Protein AF-A0A9D3ABL7-F1 (afdb_monomer_lite)

Secondary structure (DSSP, 8-state):
---TT--SEEEEE--S-S--S--SS------------PPP--------------------------------------PPP-----HHHHHHHTT--TTEEEEE-TTTPPPP-S--HHHHTSTTS-SS-STTTTHHHHHTT-SEEEEEEE-BTTB--HHHHHHHHH-GGGEEEEEEEETTEEEEEES-S--PEEEEEEESS--HHHHHHHHHH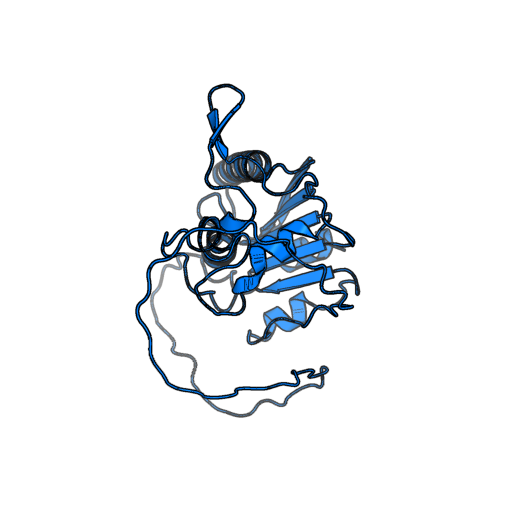HHHHHHHTT-SEEEEEEESSHHHHHHTT-

InterPro domains:
  IPR029039 Flavoprotein-like superfamily [G3DSA:3.40.50.360] (90-191)
  IPR029039 Flavoprotein-like superfamily [SSF52218] (109-171)

Foldseek 3Di:
DADDAAFAEEAEAAQPPPPPDPDDDDDDDDDDDDDDDDDDDDDDDDDDDDDDDDDDDDDDDDDDDDDDDDDPDDPDDDDAFPPPDDPRVVVLPPPDDPRYRYHYLPPPDDADPPPCCCAPVVQCAFPPDHSLGNLLVVQSRYQEYEYHAAQDQLEHDPSSVRSVRRNLSQFHPDWDADPNDIETHGPHPDAHEYEYEYEADDDPVSLVSNVVVSVVVCVNRVHPYYYYHYYHDSVVSSVVVD

pLDDT: mean 73.51, std 29.62, range [20.2, 98.75]

Structure (mmCIF, N/CA/C/O backbone):
data_AF-A0A9D3ABL7-F1
#
_entry.id   AF-A0A9D3ABL7-F1
#
loop_
_atom_site.group_PDB
_atom_site.id
_atom_site.type_symbol
_atom_site.label_atom_id
_atom_site.label_alt_id
_atom_site.label_comp_id
_atom_site.label_asym_id
_atom_site.label_entity_id
_atom_site.label_seq_id
_atom_site.pdbx_PDB_ins_code
_atom_site.Cartn_x
_atom_site.Cartn_y
_atom_site.Cartn_z
_atom_site.occupancy
_atom_site.B_iso_or_equiv
_atom_site.auth_seq_id
_atom_site.auth_comp_id
_atom_site.auth_asym_id
_atom_site.auth_atom_id
_atom_site.pdbx_PDB_model_num
ATOM 1 N N . MET A 1 1 ? 4.294 -8.031 -18.813 1.00 50.59 1 MET A N 1
ATOM 2 C CA . MET A 1 1 ? 3.356 -9.165 -18.659 1.00 50.59 1 MET A CA 1
ATOM 3 C C . MET A 1 1 ? 2.006 -8.577 -18.274 1.00 50.59 1 MET A C 1
ATOM 5 O O . MET A 1 1 ? 1.950 -7.906 -17.247 1.00 50.59 1 MET A O 1
ATOM 9 N N . ARG A 1 2 ? 0.961 -8.761 -19.091 1.00 46.00 2 ARG A N 1
ATOM 10 C CA . ARG A 1 2 ? -0.364 -8.148 -18.868 1.00 46.00 2 ARG A CA 1
ATOM 11 C C . ARG A 1 2 ? -1.193 -8.910 -17.846 1.00 46.00 2 ARG A C 1
ATOM 13 O O . ARG A 1 2 ? -1.328 -10.134 -17.967 1.00 46.00 2 ARG A O 1
ATOM 20 N N . SER A 1 3 ? -1.777 -8.206 -16.881 1.00 53.62 3 SER A N 1
ATOM 21 C CA . SER A 1 3 ? -2.677 -8.825 -15.908 1.00 53.62 3 SER A CA 1
ATOM 22 C C . SER A 1 3 ? -4.040 -9.094 -16.550 1.00 53.62 3 SER A C 1
ATOM 24 O O . SER A 1 3 ? -4.833 -8.200 -16.825 1.00 53.62 3 SER A O 1
ATOM 26 N N . HIS A 1 4 ? -4.313 -10.368 -16.830 1.00 43.44 4 HIS A N 1
ATOM 27 C CA . HIS A 1 4 ? -5.621 -10.792 -17.323 1.00 43.44 4 HIS A CA 1
ATOM 28 C C . HIS A 1 4 ? -6.606 -10.846 -16.146 1.00 43.44 4 HIS A C 1
ATOM 30 O O . HIS A 1 4 ? -6.292 -11.448 -15.119 1.00 43.44 4 HIS A O 1
ATOM 36 N N . GLY A 1 5 ? -7.786 -10.240 -16.310 1.00 55.88 5 GLY A N 1
ATOM 37 C CA . GLY A 1 5 ? -8.834 -10.219 -15.283 1.00 55.88 5 GLY A CA 1
ATOM 38 C C . GLY A 1 5 ? -8.626 -9.174 -14.182 1.00 55.88 5 GLY A C 1
ATOM 39 O O . GLY A 1 5 ? -8.802 -9.497 -13.010 1.00 55.88 5 GLY A O 1
ATOM 40 N N . ARG A 1 6 ? -8.233 -7.941 -14.540 1.00 63.34 6 ARG A N 1
ATOM 41 C CA . ARG A 1 6 ? -8.321 -6.803 -13.612 1.00 63.34 6 ARG A CA 1
ATOM 42 C C . ARG A 1 6 ? -9.784 -6.416 -13.403 1.00 63.34 6 ARG A C 1
ATOM 44 O O . ARG A 1 6 ? -10.488 -6.166 -14.380 1.00 63.34 6 ARG A O 1
ATOM 51 N N . SER A 1 7 ? -10.213 -6.383 -12.149 1.00 67.50 7 SER A N 1
ATOM 52 C CA . SER A 1 7 ? -11.470 -5.764 -11.731 1.00 67.50 7 SER A CA 1
ATOM 53 C C . SER A 1 7 ? -11.467 -5.584 -10.216 1.00 67.50 7 SER A C 1
ATOM 55 O O . SER A 1 7 ? -11.325 -6.570 -9.491 1.00 67.50 7 SER A O 1
ATOM 57 N N . GLY A 1 8 ? -11.681 -4.357 -9.748 1.00 85.31 8 GLY A N 1
ATOM 58 C CA . GLY A 1 8 ? -11.987 -4.073 -8.343 1.00 85.31 8 GLY A CA 1
ATOM 59 C C . GLY A 1 8 ? -10.800 -3.588 -7.510 1.00 85.31 8 GLY A C 1
ATOM 60 O O . GLY A 1 8 ? -9.729 -3.245 -8.028 1.00 85.31 8 GLY A O 1
ATOM 61 N N . ARG A 1 9 ? -11.011 -3.491 -6.194 1.00 93.00 9 ARG A N 1
ATOM 62 C CA . ARG A 1 9 ? -10.106 -2.789 -5.272 1.00 93.00 9 ARG A CA 1
ATOM 63 C C . ARG A 1 9 ? -9.438 -3.768 -4.316 1.00 93.00 9 ARG A C 1
ATOM 65 O O . ARG A 1 9 ? -10.094 -4.641 -3.761 1.00 93.00 9 ARG A O 1
ATOM 72 N N . LEU A 1 10 ? -8.140 -3.600 -4.083 1.00 95.56 10 LEU A N 1
ATOM 73 C CA . LEU A 1 10 ? -7.435 -4.256 -2.984 1.00 95.56 10 LEU A CA 1
ATOM 74 C C . LEU A 1 10 ? -7.377 -3.279 -1.810 1.00 95.56 10 LEU A C 1
ATOM 76 O O . LEU A 1 10 ? -6.710 -2.252 -1.901 1.00 95.56 10 LEU A O 1
ATOM 80 N N . ILE A 1 11 ? -8.074 -3.597 -0.722 1.00 96.69 11 ILE A N 1
ATOM 81 C CA . ILE A 1 11 ? -8.165 -2.765 0.480 1.00 96.69 11 ILE A CA 1
ATOM 82 C C . ILE A 1 11 ? -7.323 -3.416 1.580 1.00 96.69 11 ILE A C 1
ATOM 84 O O . ILE A 1 11 ? -7.741 -4.393 2.204 1.00 96.69 11 ILE A O 1
ATOM 88 N N . ILE A 1 12 ? -6.126 -2.880 1.819 1.00 96.88 12 ILE A N 1
ATOM 89 C CA . ILE A 1 12 ? -5.246 -3.291 2.919 1.00 96.88 12 ILE A CA 1
ATOM 90 C C . ILE A 1 12 ? -5.518 -2.358 4.095 1.00 96.88 12 ILE A C 1
ATOM 92 O O . ILE A 1 12 ? -5.230 -1.165 4.004 1.00 96.88 12 ILE A O 1
ATOM 96 N N . PHE A 1 13 ? -6.062 -2.880 5.193 1.00 95.81 13 PHE A N 1
ATOM 97 C CA . PHE A 1 13 ? -6.506 -2.062 6.324 1.00 95.81 13 PHE A CA 1
ATOM 98 C C . PHE A 1 13 ? -5.909 -2.519 7.654 1.00 95.81 13 PHE A C 1
ATOM 100 O O . PHE A 1 13 ? -5.812 -3.710 7.920 1.00 95.81 13 PHE A O 1
ATOM 107 N N . ASP A 1 14 ? -5.536 -1.586 8.522 1.00 94.06 14 ASP A N 1
ATOM 108 C CA . ASP A 1 14 ? -5.268 -1.863 9.934 1.00 94.06 14 ASP A CA 1
ATOM 109 C C . ASP A 1 14 ? -6.413 -1.299 10.777 1.00 94.06 14 ASP A C 1
ATOM 111 O O . ASP A 1 14 ? -6.568 -0.084 10.868 1.00 94.06 14 ASP A O 1
ATOM 115 N N . ALA A 1 15 ? -7.232 -2.182 11.354 1.00 82.12 15 ALA A N 1
ATOM 116 C CA . ALA A 1 15 ? -8.338 -1.810 12.238 1.00 82.12 15 ALA A CA 1
ATOM 117 C C . ALA A 1 15 ? -7.942 -1.764 13.729 1.00 82.12 15 ALA A C 1
ATOM 119 O O . ALA A 1 15 ? -8.688 -1.231 14.547 1.00 82.12 15 ALA A O 1
ATOM 120 N N . GLY A 1 16 ? -6.766 -2.287 14.103 1.00 69.19 16 GLY A N 1
ATOM 121 C CA . GLY A 1 16 ? -6.382 -2.520 15.504 1.00 69.19 16 GLY A CA 1
ATOM 122 C C . GLY A 1 16 ? -5.801 -1.301 16.235 1.00 69.19 16 GLY A C 1
ATOM 123 O O . GLY A 1 16 ? -5.254 -1.434 17.330 1.00 69.19 16 GLY A O 1
ATOM 124 N N . GLY A 1 17 ? -5.841 -0.114 15.621 1.00 54.03 17 GLY A N 1
ATOM 125 C CA . GLY A 1 17 ? -4.933 0.987 15.946 1.00 54.03 17 GLY A CA 1
ATOM 126 C C . GLY A 1 17 ? -5.576 2.313 16.348 1.00 54.03 17 GLY A C 1
ATOM 127 O O . GLY A 1 17 ? -5.304 3.318 15.706 1.00 54.03 17 GLY A O 1
ATOM 128 N N . ALA A 1 18 ? -6.368 2.358 17.422 1.00 39.34 18 ALA A N 1
ATOM 129 C CA . ALA A 1 18 ? -6.568 3.596 18.202 1.00 39.34 18 ALA A CA 1
ATOM 130 C C . ALA A 1 18 ? -5.760 3.596 19.523 1.00 39.34 18 ALA A C 1
ATOM 132 O O . ALA A 1 18 ? -5.765 4.573 20.266 1.00 39.34 18 ALA A O 1
ATOM 133 N N . GLY A 1 19 ? -5.037 2.505 19.811 1.00 40.75 19 GLY A N 1
ATOM 134 C CA . GLY A 1 19 ? -4.273 2.294 21.049 1.00 40.75 19 GLY A CA 1
ATOM 135 C C . GLY A 1 19 ? -2.790 2.680 20.992 1.00 40.75 19 GLY A C 1
ATOM 136 O O . GLY A 1 19 ? -2.041 2.305 21.886 1.00 40.75 19 GLY A O 1
ATOM 137 N N . CYS A 1 20 ? -2.341 3.386 19.948 1.00 35.50 20 CYS A N 1
ATOM 138 C CA . CYS A 1 20 ? -0.943 3.820 19.792 1.00 35.50 20 CYS A CA 1
ATOM 139 C C . CYS A 1 20 ? -0.704 5.288 20.180 1.00 35.50 20 CYS A C 1
ATOM 141 O O . CYS A 1 20 ? 0.307 5.873 19.794 1.00 35.50 20 CYS A O 1
ATOM 143 N N . GLY A 1 21 ? -1.593 5.877 20.983 1.00 33.94 21 GLY A N 1
ATOM 144 C CA . GLY A 1 21 ? -1.177 6.987 21.830 1.00 33.94 21 GLY A C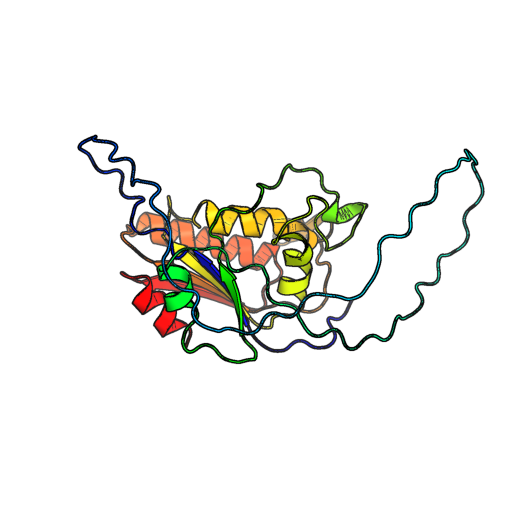A 1
ATOM 145 C C . GLY A 1 21 ? -0.142 6.469 22.827 1.00 33.94 21 GLY A C 1
ATOM 146 O O . GLY A 1 21 ? -0.394 5.475 23.510 1.00 33.94 21 GLY A O 1
ATOM 147 N N . LEU A 1 22 ? 1.009 7.136 22.932 1.00 33.97 22 LEU A N 1
ATOM 148 C CA . LEU A 1 22 ? 1.869 6.998 24.107 1.00 33.97 22 LEU A CA 1
ATOM 149 C C . LEU A 1 22 ? 1.124 7.621 25.289 1.00 33.97 22 LEU A C 1
ATOM 151 O O . LEU A 1 22 ? 1.319 8.788 25.621 1.00 33.97 22 LEU A O 1
ATOM 155 N N . GLY A 1 23 ? 0.231 6.832 25.883 1.00 28.45 23 GLY A N 1
ATOM 156 C CA . GLY A 1 23 ? -0.328 7.139 27.182 1.00 28.45 23 GLY A CA 1
ATOM 157 C C . GLY A 1 23 ? 0.821 7.277 28.169 1.00 28.45 23 GLY A C 1
ATOM 158 O O . GLY A 1 23 ? 1.612 6.348 28.354 1.00 28.45 23 GLY A O 1
ATOM 159 N N . ALA A 1 24 ? 0.888 8.439 28.813 1.00 33.94 24 ALA A N 1
ATOM 160 C CA . ALA A 1 24 ? 1.347 8.460 30.187 1.00 33.94 24 ALA A CA 1
ATOM 161 C C . ALA A 1 24 ? 0.503 7.464 31.009 1.00 33.94 24 ALA A C 1
ATOM 163 O O . ALA A 1 24 ? -0.595 7.081 30.603 1.00 33.94 24 ALA A O 1
ATOM 164 N N . ASP A 1 25 ? 1.027 7.091 32.172 1.00 28.84 25 ASP A N 1
ATOM 165 C CA . ASP A 1 25 ? 0.358 6.259 33.177 1.00 28.84 25 ASP A CA 1
ATOM 166 C C . ASP A 1 25 ? 0.352 4.759 32.831 1.00 28.84 25 ASP A C 1
ATOM 168 O O . ASP A 1 25 ? -0.498 4.213 32.127 1.00 28.84 25 ASP A O 1
ATOM 172 N N . GLY A 1 26 ? 1.360 4.061 33.357 1.00 35.28 26 GLY A N 1
ATOM 173 C CA . GLY A 1 26 ? 1.497 2.623 33.179 1.00 35.28 26 GLY A CA 1
ATOM 174 C C . GLY A 1 26 ? 0.649 1.830 34.168 1.00 35.28 26 GLY A C 1
ATOM 175 O O . GLY A 1 26 ? 0.917 1.867 35.363 1.00 35.28 26 GLY A O 1
ATOM 176 N N . GLU A 1 27 ? -0.255 0.991 33.661 1.00 27.62 27 GLU A N 1
ATOM 177 C CA . GLU A 1 27 ? -0.581 -0.280 34.317 1.00 27.62 27 GLU A CA 1
ATOM 178 C C . GLU A 1 27 ? -1.053 -1.329 33.299 1.00 27.62 27 GLU A C 1
ATOM 180 O O . GLU A 1 27 ? -2.130 -1.241 32.704 1.00 27.62 27 GLU A O 1
ATOM 185 N N . GLY A 1 28 ? -0.214 -2.343 33.074 1.00 28.03 28 GLY A N 1
ATOM 186 C CA . GLY A 1 28 ? -0.453 -3.391 32.085 1.00 28.03 28 GLY A CA 1
ATOM 187 C C . GLY A 1 28 ? -1.534 -4.379 32.521 1.00 28.03 28 GLY A C 1
ATOM 188 O O . GLY A 1 28 ? -1.222 -5.456 33.033 1.00 28.03 28 GLY A O 1
ATOM 189 N N . ARG A 1 29 ? -2.806 -4.059 32.265 1.00 28.88 29 ARG A N 1
ATOM 190 C CA . ARG A 1 29 ? -3.911 -5.015 32.418 1.00 28.88 29 ARG A CA 1
ATOM 191 C C . ARG A 1 29 ? -3.834 -6.097 31.338 1.00 28.88 29 ARG A C 1
ATOM 193 O O . ARG A 1 29 ? -4.220 -5.889 30.192 1.00 28.88 29 ARG A O 1
ATOM 200 N N . ARG A 1 30 ? -3.355 -7.283 31.726 1.00 30.89 30 ARG A N 1
ATOM 201 C CA . ARG A 1 30 ? -3.503 -8.511 30.934 1.00 30.89 30 ARG A CA 1
ATOM 202 C C . ARG A 1 30 ? -4.993 -8.844 30.822 1.00 30.89 30 ARG A C 1
ATOM 204 O O . ARG A 1 30 ? -5.602 -9.208 31.825 1.00 30.89 30 ARG A O 1
ATOM 211 N N . ALA A 1 31 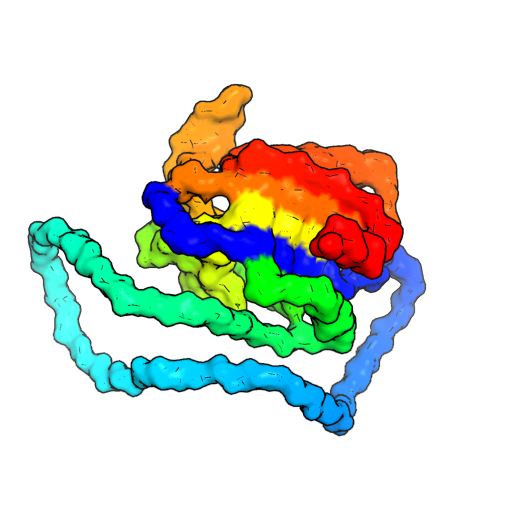? -5.563 -8.748 29.623 1.00 33.16 31 ALA A N 1
ATOM 212 C CA . ALA A 1 31 ? -6.873 -9.330 29.349 1.00 33.16 31 ALA A CA 1
ATOM 213 C C . ALA A 1 31 ? -6.783 -10.860 29.493 1.00 33.16 31 ALA A C 1
ATOM 215 O O . ALA A 1 31 ? -5.837 -11.484 29.003 1.00 33.16 31 ALA A O 1
ATOM 216 N N . GLY A 1 32 ? -7.724 -11.445 30.233 1.00 26.36 32 GLY A N 1
ATOM 217 C CA . GLY A 1 32 ? -7.743 -12.876 30.520 1.00 26.36 32 GLY A CA 1
ATOM 218 C C . GLY A 1 32 ? -8.084 -13.711 29.288 1.00 26.36 32 GLY A C 1
ATOM 219 O O . GLY A 1 32 ? -8.854 -13.292 28.432 1.00 26.36 32 GLY A O 1
ATOM 220 N N . LEU A 1 33 ? -7.523 -14.918 29.228 1.00 32.22 33 LEU A N 1
ATOM 221 C CA . LEU A 1 33 ? -7.986 -15.965 28.324 1.00 32.22 33 LEU A CA 1
ATOM 222 C C . LEU A 1 33 ? -9.126 -16.723 29.013 1.00 32.22 33 LEU A C 1
ATOM 224 O O . LEU A 1 33 ? -8.863 -17.681 29.740 1.00 32.22 33 LEU A O 1
ATOM 228 N N . ASP A 1 34 ? -10.376 -16.328 28.778 1.00 28.48 34 ASP A N 1
ATOM 229 C CA . ASP A 1 34 ? -11.521 -17.213 28.982 1.00 28.48 34 ASP A CA 1
ATOM 230 C C . ASP A 1 34 ? -12.225 -17.530 27.654 1.00 28.48 34 ASP A C 1
ATOM 232 O O . ASP A 1 34 ? -12.148 -16.811 26.659 1.00 28.48 34 ASP A O 1
ATOM 236 N N . GLY A 1 35 ? -12.751 -18.750 27.576 1.00 31.83 35 GLY A N 1
ATOM 237 C CA . GLY A 1 35 ? -13.126 -19.369 26.310 1.00 31.83 35 GLY A CA 1
ATOM 238 C C . GLY A 1 35 ? -14.631 -19.421 26.090 1.00 31.83 35 GLY A C 1
ATOM 239 O O . GLY A 1 35 ? -15.384 -19.665 27.032 1.00 31.83 35 GLY A O 1
ATOM 240 N N . ARG A 1 36 ? -15.005 -19.407 24.800 1.00 30.98 36 ARG A N 1
ATOM 241 C CA . ARG A 1 36 ? -16.352 -19.598 24.216 1.00 30.98 36 ARG A CA 1
ATOM 242 C C . ARG A 1 36 ? -17.174 -18.313 24.039 1.00 30.98 36 ARG A C 1
ATOM 244 O O . ARG A 1 36 ? -18.106 -18.057 24.791 1.00 30.98 36 ARG A O 1
ATOM 251 N N . SER A 1 37 ? -16.950 -17.638 22.909 1.00 31.95 37 SER A N 1
ATOM 252 C CA . SER A 1 37 ? -18.025 -16.944 22.183 1.00 31.95 37 SER A CA 1
ATOM 253 C C . SER A 1 37 ? -18.312 -17.660 20.855 1.00 31.95 37 SER A C 1
ATOM 255 O O . SER A 1 37 ? -17.507 -18.465 20.380 1.00 31.95 37 SER A O 1
ATOM 257 N N . ARG A 1 38 ? -19.522 -17.475 20.323 1.00 26.38 38 ARG A N 1
ATOM 258 C CA . ARG A 1 38 ? -20.130 -18.335 19.293 1.00 26.38 38 ARG A CA 1
ATOM 259 C C . ARG A 1 38 ? -19.697 -17.944 17.880 1.00 26.38 38 ARG A C 1
ATOM 261 O O . ARG A 1 38 ? -19.726 -16.774 17.525 1.00 26.38 38 ARG A O 1
ATOM 268 N N . ALA A 1 39 ? -19.404 -18.941 17.045 1.00 26.02 39 ALA A N 1
ATOM 269 C CA . ALA A 1 39 ? -19.196 -18.730 15.616 1.00 26.02 39 ALA A CA 1
ATOM 270 C C . ALA A 1 39 ? -20.498 -18.263 14.938 1.00 26.02 39 ALA A C 1
ATOM 272 O O . ALA A 1 39 ? -21.499 -18.983 14.955 1.00 26.02 39 ALA A O 1
ATOM 273 N N . ALA A 1 40 ? -20.466 -17.082 14.320 1.00 26.19 40 ALA A N 1
ATOM 274 C CA . ALA A 1 40 ? -21.464 -16.650 13.347 1.00 26.19 40 ALA A CA 1
ATOM 275 C C . ALA A 1 40 ? -21.081 -17.171 11.948 1.00 26.19 40 ALA A C 1
ATOM 277 O O . ALA A 1 40 ? -19.903 -17.249 11.599 1.00 26.19 40 ALA A O 1
ATOM 278 N N . ASN A 1 41 ? -22.075 -17.584 11.161 1.00 26.11 41 ASN A N 1
ATOM 279 C CA . ASN A 1 41 ? -21.854 -18.348 9.933 1.00 26.11 41 ASN A CA 1
ATOM 280 C C . ASN A 1 41 ? -21.354 -17.482 8.766 1.00 26.11 41 ASN A C 1
ATOM 282 O O . ASN A 1 41 ? -22.151 -16.768 8.165 1.00 26.11 41 ASN A O 1
ATOM 286 N N . PHE A 1 42 ? -20.099 -17.669 8.347 1.00 24.41 42 PHE A N 1
ATOM 287 C CA . PHE A 1 42 ? -19.644 -17.315 6.997 1.00 24.41 42 PHE A CA 1
ATOM 288 C C . PHE A 1 42 ? -18.855 -18.466 6.351 1.00 24.41 42 PHE A C 1
ATOM 290 O O . PHE A 1 42 ? -18.322 -19.352 7.023 1.00 24.41 42 PHE A O 1
ATOM 297 N N . ARG A 1 43 ? -18.916 -18.533 5.017 1.00 25.86 43 ARG A N 1
ATOM 298 C CA . ARG A 1 43 ? -18.784 -19.779 4.245 1.00 25.86 43 ARG A CA 1
ATOM 299 C C . ARG A 1 43 ? -17.333 -20.263 4.134 1.00 25.86 43 ARG A C 1
ATOM 301 O O . ARG A 1 43 ? -16.519 -19.666 3.441 1.00 25.86 43 ARG A O 1
ATOM 308 N N . ARG A 1 44 ? -17.037 -21.406 4.759 1.00 24.08 44 ARG A N 1
ATOM 309 C CA . ARG A 1 44 ? -15.768 -22.138 4.620 1.00 24.08 44 ARG A CA 1
ATOM 310 C C . ARG A 1 44 ? -15.664 -22.789 3.236 1.00 24.08 44 ARG A C 1
ATOM 312 O O . ARG A 1 44 ? -16.546 -23.559 2.866 1.00 24.08 44 ARG A O 1
ATOM 319 N N . VAL A 1 45 ? -14.555 -22.560 2.534 1.00 26.42 45 VAL A N 1
ATOM 320 C CA . VAL A 1 45 ? -14.110 -23.357 1.378 1.00 26.42 45 VAL A CA 1
ATOM 321 C C . VAL A 1 45 ? -12.615 -23.619 1.550 1.00 26.42 45 VAL A C 1
ATOM 323 O O . VAL A 1 45 ? -11.846 -22.679 1.731 1.00 26.42 45 VAL A O 1
ATOM 326 N N . VAL A 1 46 ? -12.207 -24.889 1.552 1.00 26.84 46 VAL A N 1
ATOM 327 C CA . VAL A 1 46 ? -10.798 -25.318 1.595 1.00 26.84 46 VAL A CA 1
ATOM 328 C C . VAL A 1 46 ? -10.630 -26.483 0.617 1.00 26.84 46 VAL A C 1
ATOM 330 O O . VAL A 1 46 ? -11.561 -27.260 0.441 1.00 26.84 46 VAL A O 1
ATOM 333 N N . ALA A 1 47 ? -9.459 -26.528 -0.013 1.00 32.28 47 ALA A N 1
ATOM 334 C CA . ALA A 1 47 ? -9.039 -27.361 -1.139 1.00 32.28 47 ALA A CA 1
ATOM 335 C C . ALA A 1 47 ? -9.272 -28.886 -1.068 1.00 32.28 47 ALA A C 1
ATOM 337 O O . ALA A 1 47 ? -9.149 -29.487 -0.004 1.00 32.28 47 ALA A O 1
ATOM 338 N N . ASP A 1 48 ? -9.366 -29.474 -2.264 1.00 26.12 48 ASP A N 1
ATOM 339 C CA . ASP A 1 48 ? -8.703 -30.728 -2.666 1.00 26.12 48 ASP A CA 1
ATOM 340 C C . ASP A 1 48 ? -7.498 -30.326 -3.559 1.00 26.12 48 ASP A C 1
ATOM 342 O O . ASP A 1 48 ? -7.566 -29.286 -4.216 1.00 26.12 48 ASP A O 1
ATOM 346 N N . GLY A 1 49 ? -6.359 -31.008 -3.697 1.00 28.84 49 GLY A N 1
ATOM 347 C CA . GLY A 1 49 ? -5.741 -32.196 -3.090 1.00 28.84 49 GLY A CA 1
ATOM 348 C C . GLY A 1 49 ? -4.367 -32.378 -3.791 1.00 28.84 49 GLY A C 1
ATOM 349 O O . GLY A 1 49 ? -4.163 -31.825 -4.869 1.00 28.84 49 GLY A O 1
ATOM 350 N N . GLU A 1 50 ? -3.331 -33.043 -3.278 1.00 25.19 50 GLU A N 1
ATOM 351 C CA . GLU A 1 50 ? -3.106 -33.765 -2.015 1.00 25.19 50 GLU A CA 1
ATOM 352 C C . GLU A 1 50 ? -1.632 -33.557 -1.556 1.00 25.19 50 GLU A C 1
ATOM 354 O O . GLU A 1 50 ? -0.929 -32.688 -2.073 1.00 25.19 50 GLU A O 1
ATOM 359 N N . VAL A 1 51 ? -1.127 -34.359 -0.605 1.00 30.34 51 VAL A N 1
ATOM 360 C CA . VAL A 1 51 ? 0.310 -34.467 -0.274 1.00 30.34 51 VAL A CA 1
ATOM 361 C C . VAL A 1 51 ? 0.791 -35.891 -0.566 1.00 30.34 51 VAL A C 1
ATOM 363 O O . VAL A 1 51 ? 0.615 -36.790 0.252 1.00 30.34 51 VAL A O 1
ATOM 366 N N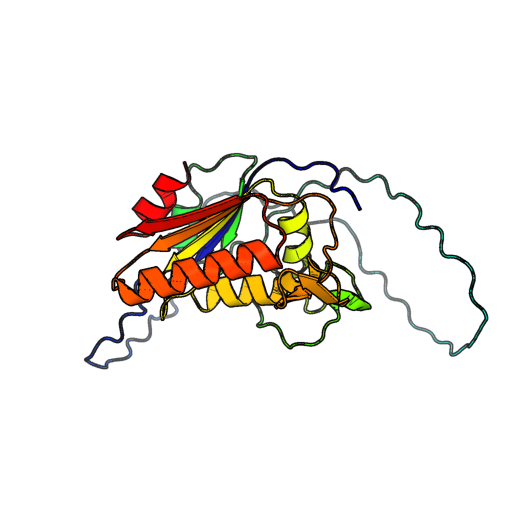 . GLY A 1 52 ? 1.425 -36.092 -1.723 1.00 25.09 52 GLY A N 1
ATOM 367 C CA . GLY A 1 52 ? 2.115 -37.339 -2.067 1.00 25.09 52 GLY A CA 1
ATOM 368 C C . GLY A 1 52 ? 3.574 -37.306 -1.609 1.00 25.09 52 GLY A C 1
ATOM 369 O O . GLY A 1 52 ? 4.352 -36.483 -2.088 1.00 25.09 52 GLY A O 1
ATOM 370 N N . GLY A 1 53 ? 3.948 -38.180 -0.674 1.00 25.86 53 GLY A N 1
ATOM 371 C CA . GLY A 1 53 ? 5.338 -38.351 -0.250 1.00 25.86 53 GLY A CA 1
ATOM 372 C C . GLY A 1 53 ? 6.124 -39.273 -1.187 1.00 25.86 53 GLY A C 1
ATOM 373 O O . GLY A 1 53 ? 5.601 -40.283 -1.647 1.00 25.86 53 GLY A O 1
ATOM 374 N N . GLY A 1 54 ? 7.396 -38.952 -1.413 1.00 23.97 54 GLY A N 1
ATOM 375 C CA . GLY A 1 54 ? 8.358 -39.786 -2.132 1.00 23.97 54 GLY A CA 1
ATOM 376 C C . GLY A 1 54 ? 9.774 -39.312 -1.817 1.00 23.97 54 GLY A C 1
ATOM 377 O O . GLY A 1 54 ? 10.040 -38.111 -1.858 1.00 23.97 54 GLY A O 1
ATOM 378 N N . ALA A 1 55 ? 10.643 -40.239 -1.417 1.00 30.72 55 ALA A N 1
ATOM 379 C CA . ALA A 1 55 ? 12.062 -39.977 -1.198 1.00 30.72 55 ALA A CA 1
ATOM 380 C C . ALA A 1 55 ? 12.860 -40.204 -2.499 1.00 30.72 55 ALA A C 1
ATOM 382 O O . ALA A 1 55 ? 12.272 -40.422 -3.555 1.00 30.72 55 ALA A O 1
ATOM 383 N N . ASP A 1 56 ? 14.188 -40.183 -2.372 1.00 28.23 56 ASP A N 1
ATOM 384 C CA . ASP A 1 56 ? 15.193 -40.373 -3.426 1.00 28.23 56 ASP A CA 1
ATOM 385 C C . ASP A 1 56 ? 15.357 -39.144 -4.354 1.00 28.23 56 ASP A C 1
ATOM 387 O O . ASP A 1 56 ? 14.403 -38.494 -4.759 1.00 28.23 56 ASP A O 1
ATOM 391 N N . GLY A 1 57 ? 16.560 -38.695 -4.720 1.00 28.38 57 GLY A N 1
ATOM 392 C CA . GLY A 1 57 ? 17.887 -39.257 -4.471 1.00 28.38 57 GLY A CA 1
ATOM 393 C C . GLY A 1 57 ? 18.723 -39.198 -5.748 1.00 28.38 57 GLY A C 1
ATOM 394 O O . GLY A 1 57 ? 18.771 -40.171 -6.489 1.00 28.38 57 GLY A O 1
ATOM 395 N N . GLY A 1 58 ? 19.377 -38.068 -6.034 1.00 24.47 58 GLY A N 1
ATOM 396 C CA . GLY A 1 58 ? 20.175 -37.939 -7.257 1.00 24.47 58 GLY A CA 1
ATOM 397 C C . GLY A 1 58 ? 20.842 -36.576 -7.418 1.00 24.47 58 GLY A C 1
ATOM 398 O O . GLY A 1 58 ? 20.177 -35.546 -7.422 1.00 24.47 58 GLY A O 1
ATOM 399 N N . ASN A 1 59 ? 22.166 -36.583 -7.561 1.00 32.06 59 ASN A N 1
ATOM 400 C CA . ASN A 1 59 ? 22.977 -35.412 -7.888 1.00 32.06 59 ASN A CA 1
ATOM 401 C C . ASN A 1 59 ? 23.367 -35.508 -9.373 1.00 32.06 59 ASN A C 1
ATOM 403 O O . ASN A 1 59 ? 23.858 -36.556 -9.791 1.00 32.06 59 ASN A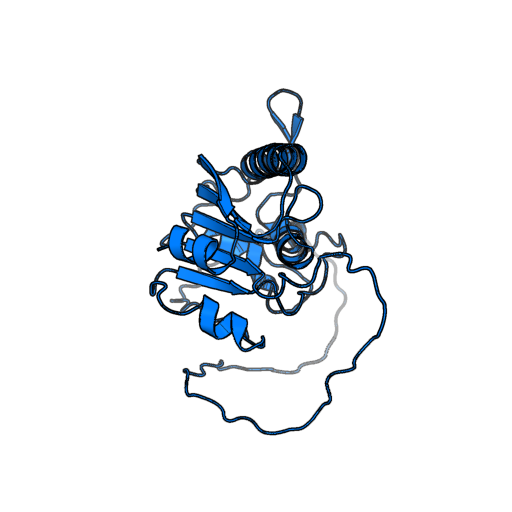 O 1
ATOM 407 N N . GLY A 1 60 ? 23.161 -34.458 -10.169 1.00 25.64 60 GLY A N 1
ATOM 408 C CA . GLY A 1 60 ? 23.416 -34.511 -11.612 1.00 25.64 60 GLY A CA 1
ATOM 409 C C . GLY A 1 60 ? 23.469 -33.131 -12.258 1.00 25.64 60 GLY A C 1
ATOM 410 O O . GLY A 1 60 ? 22.492 -32.389 -12.231 1.00 25.64 60 GLY A O 1
ATOM 411 N N . ALA A 1 61 ? 24.618 -32.794 -12.843 1.00 29.34 61 ALA A N 1
ATOM 412 C CA . ALA A 1 61 ? 24.789 -31.606 -13.673 1.00 29.34 61 ALA A CA 1
ATOM 413 C C . ALA A 1 61 ? 24.475 -31.942 -15.139 1.00 29.34 61 ALA A C 1
ATOM 415 O O . ALA A 1 61 ? 24.892 -32.992 -15.627 1.00 29.34 61 ALA A O 1
ATOM 416 N N . GLY A 1 62 ? 23.788 -31.048 -15.851 1.00 24.11 62 GLY A N 1
ATOM 417 C CA . GLY A 1 62 ? 23.446 -31.250 -17.258 1.00 24.11 62 GLY A CA 1
ATOM 418 C C . GLY A 1 62 ? 22.896 -29.988 -17.921 1.00 24.11 62 GLY A C 1
ATOM 419 O O . GLY A 1 62 ? 22.082 -29.282 -17.338 1.00 24.11 62 GLY A O 1
ATOM 420 N N . SER A 1 63 ? 23.408 -29.727 -19.122 1.00 25.61 63 SER A N 1
ATOM 421 C CA . SER A 1 63 ? 22.992 -28.758 -20.149 1.00 25.61 63 SER A CA 1
ATOM 422 C C . SER A 1 63 ? 21.524 -28.313 -20.145 1.00 25.61 63 SER A C 1
ATOM 424 O O . SER A 1 63 ? 20.621 -29.124 -19.973 1.00 25.61 63 SER A O 1
ATOM 426 N N . GLY A 1 64 ? 21.300 -27.026 -20.429 1.00 31.98 64 GLY A N 1
ATOM 427 C CA . GLY A 1 64 ? 19.961 -26.444 -20.491 1.00 31.98 64 GLY A CA 1
ATOM 428 C C . GLY A 1 64 ? 19.157 -26.811 -21.740 1.00 31.98 64 GLY A C 1
ATOM 429 O O . GLY A 1 64 ? 19.712 -27.014 -22.818 1.00 31.98 64 GLY A O 1
ATOM 430 N N . GLU A 1 65 ? 17.839 -26.776 -21.573 1.00 24.36 65 GLU A N 1
ATOM 431 C CA . GLU A 1 65 ? 16.834 -26.695 -22.633 1.00 24.36 65 GLU A CA 1
ATOM 432 C C . GLU A 1 65 ? 15.864 -25.553 -22.289 1.00 24.36 65 GLU A C 1
ATOM 434 O O . GLU A 1 65 ? 15.659 -25.220 -21.116 1.00 24.36 65 GLU A O 1
ATOM 439 N N . GLU A 1 66 ? 15.298 -24.905 -23.307 1.00 28.69 66 GLU A N 1
ATOM 440 C CA . GLU A 1 66 ? 14.413 -23.754 -23.125 1.00 28.69 66 GLU A CA 1
ATOM 441 C C . GLU A 1 66 ? 13.049 -24.200 -22.580 1.00 28.69 66 GLU A C 1
ATOM 443 O O . GLU A 1 66 ? 12.230 -24.788 -23.285 1.00 28.69 66 GLU A O 1
ATOM 448 N N . GLY A 1 67 ? 12.791 -23.906 -21.302 1.00 22.16 67 GLY A N 1
ATOM 449 C CA . GLY A 1 67 ? 11.530 -24.233 -20.641 1.00 22.16 67 GLY A CA 1
ATOM 450 C C . GLY A 1 67 ? 10.348 -23.443 -21.207 1.00 22.16 67 GLY A C 1
ATOM 451 O O . GLY A 1 67 ? 10.049 -22.342 -20.740 1.00 22.16 67 GLY A O 1
ATOM 452 N N . VAL A 1 68 ? 9.643 -24.029 -22.177 1.00 21.75 68 VAL A N 1
ATOM 453 C CA . VAL A 1 68 ? 8.333 -23.557 -22.643 1.00 21.75 68 VAL A CA 1
ATOM 454 C C . VAL A 1 68 ? 7.346 -23.615 -21.474 1.00 21.75 68 VAL A C 1
ATOM 456 O O . VAL A 1 68 ? 6.955 -24.688 -21.021 1.00 21.75 68 VAL A O 1
ATOM 459 N N . PHE A 1 69 ? 6.929 -22.449 -20.975 1.00 23.28 69 PHE A N 1
ATOM 460 C CA . PHE A 1 69 ? 5.904 -22.357 -19.935 1.00 23.28 69 PHE A CA 1
ATOM 461 C C . PHE A 1 69 ? 4.526 -22.656 -20.527 1.00 23.28 69 PHE A C 1
ATOM 463 O O . PHE A 1 69 ? 3.883 -21.786 -21.119 1.00 23.28 69 PHE A O 1
ATOM 470 N N . GLU A 1 70 ? 4.073 -23.895 -20.357 1.00 20.20 70 GLU A N 1
ATOM 471 C CA . GLU A 1 70 ? 2.760 -24.325 -20.820 1.00 20.20 70 GLU A CA 1
ATOM 472 C C . GLU A 1 70 ? 1.627 -23.633 -20.038 1.00 20.20 70 GLU A C 1
ATOM 474 O O . GLU A 1 70 ? 1.699 -23.394 -18.827 1.00 20.20 70 GLU A O 1
ATOM 479 N N . LYS A 1 71 ? 0.569 -23.251 -20.756 1.00 22.08 71 LYS A N 1
ATOM 480 C CA . LYS A 1 71 ? -0.508 -22.405 -20.237 1.00 22.08 71 LYS A CA 1
ATOM 481 C C . LYS A 1 71 ? -1.538 -23.250 -19.487 1.00 22.08 71 LYS A C 1
ATOM 483 O O . LYS A 1 71 ? -2.504 -23.715 -20.086 1.00 22.08 71 LYS A O 1
ATOM 488 N N . VAL A 1 72 ? -1.376 -23.387 -18.171 1.00 25.66 72 VAL A N 1
ATOM 489 C CA . VAL A 1 72 ? -2.400 -24.008 -17.313 1.00 25.66 72 VAL A CA 1
ATOM 490 C C . VAL A 1 72 ? -3.667 -23.146 -17.327 1.00 25.66 72 VAL A C 1
ATOM 492 O O . VAL A 1 72 ? -3.717 -22.068 -16.732 1.00 25.66 72 VAL A O 1
ATOM 495 N N . ALA A 1 73 ? -4.693 -23.616 -18.034 1.00 25.41 73 ALA A N 1
ATOM 496 C CA . ALA A 1 73 ? -6.024 -23.031 -18.011 1.00 25.41 73 ALA A CA 1
ATOM 497 C C . ALA A 1 73 ? -6.765 -23.515 -16.756 1.00 25.41 73 ALA A C 1
ATOM 499 O O . ALA A 1 73 ? -7.244 -24.645 -16.706 1.00 25.41 73 ALA A O 1
ATOM 500 N N . GLY A 1 74 ? -6.839 -22.654 -15.741 1.00 26.25 74 GLY A N 1
ATOM 501 C CA . GLY A 1 74 ? -7.626 -22.872 -14.531 1.00 26.25 74 GLY A CA 1
ATOM 502 C C . GLY A 1 74 ? -8.439 -21.627 -14.195 1.00 26.25 74 GLY A C 1
ATOM 503 O O . GLY A 1 74 ? -7.888 -20.530 -14.081 1.00 26.25 74 GLY A O 1
ATOM 504 N N . GLU A 1 75 ? -9.750 -21.789 -14.030 1.00 29.39 75 GLU A N 1
ATOM 505 C CA . GLU A 1 75 ? -10.646 -20.738 -13.542 1.00 29.39 75 GLU A CA 1
ATOM 506 C C . GLU A 1 75 ? -10.420 -20.553 -12.033 1.00 29.39 75 GLU A C 1
ATOM 508 O O . GLU A 1 75 ? -11.076 -21.159 -11.187 1.00 29.39 75 GLU A O 1
ATOM 513 N N . HIS A 1 76 ? -9.411 -19.755 -11.681 1.00 29.58 76 HIS A N 1
ATOM 514 C CA . HIS A 1 76 ? -9.003 -19.566 -10.292 1.00 29.58 76 HIS A CA 1
ATOM 515 C C . HIS A 1 76 ? -9.960 -18.637 -9.536 1.00 29.58 76 HIS A C 1
ATOM 517 O O . HIS A 1 76 ? -9.794 -17.417 -9.527 1.00 29.58 76 HIS A O 1
ATOM 523 N N . ALA A 1 77 ? -10.929 -19.236 -8.843 1.00 27.59 77 ALA A N 1
ATOM 524 C CA . ALA A 1 77 ? -11.699 -18.563 -7.803 1.00 27.59 77 ALA A CA 1
ATOM 525 C C . ALA A 1 77 ? -10.766 -18.075 -6.675 1.00 27.59 77 ALA A C 1
ATOM 527 O O . ALA A 1 77 ? -9.986 -18.849 -6.113 1.00 27.59 77 ALA A O 1
ATOM 528 N N . TRP A 1 78 ? -10.844 -16.786 -6.335 1.00 36.50 78 TRP A N 1
ATOM 529 C CA . TRP A 1 78 ? -9.984 -16.170 -5.324 1.00 36.50 78 TRP A CA 1
ATOM 530 C C . TRP A 1 78 ? -10.435 -16.555 -3.912 1.00 36.50 78 TRP A C 1
ATOM 532 O O . TRP A 1 78 ? -11.408 -16.025 -3.382 1.00 36.50 78 TRP A O 1
ATOM 542 N N . GLY A 1 79 ? -9.721 -17.504 -3.304 1.00 31.56 79 GLY A N 1
ATOM 543 C CA . GLY A 1 79 ? -9.952 -17.912 -1.920 1.00 31.56 79 GLY A CA 1
ATOM 544 C C . GLY A 1 79 ? -9.609 -16.795 -0.933 1.00 31.56 79 GLY A C 1
ATOM 545 O O . GLY A 1 79 ? -8.518 -16.225 -0.990 1.00 31.56 79 GLY A O 1
ATOM 546 N N . ALA A 1 80 ? -10.531 -16.510 -0.013 1.00 33.34 80 ALA A N 1
ATOM 547 C CA . ALA A 1 80 ? -10.312 -15.563 1.072 1.00 33.34 80 ALA A CA 1
ATOM 548 C C . ALA A 1 80 ? -9.117 -15.983 1.947 1.00 33.34 80 ALA A C 1
ATOM 550 O O . ALA A 1 80 ? -8.961 -17.159 2.288 1.00 33.34 80 ALA A O 1
ATOM 551 N N . GLY A 1 81 ? -8.297 -15.005 2.342 1.00 37.00 81 GLY A N 1
ATOM 552 C CA . GLY A 1 81 ? -7.299 -15.196 3.394 1.00 37.00 81 GLY A CA 1
ATOM 553 C C . GLY A 1 81 ? -7.961 -15.543 4.731 1.00 37.00 81 GLY A C 1
ATOM 554 O O . GLY A 1 81 ? -9.139 -15.264 4.953 1.00 37.00 81 GLY A O 1
ATOM 555 N N . ASP A 1 82 ? -7.201 -16.149 5.640 1.00 34.94 82 ASP A N 1
ATOM 556 C CA . ASP A 1 82 ? -7.679 -16.530 6.964 1.00 34.94 82 ASP A CA 1
ATOM 557 C C . ASP A 1 82 ? -7.925 -15.300 7.851 1.00 34.94 82 ASP A C 1
ATOM 559 O O . ASP A 1 82 ? -7.051 -14.839 8.584 1.00 34.94 82 ASP A O 1
ATOM 563 N N . ALA A 1 83 ? -9.159 -14.791 7.810 1.00 37.94 83 ALA A N 1
ATOM 564 C CA . ALA A 1 83 ? -9.667 -13.790 8.740 1.00 37.94 83 ALA A CA 1
ATOM 565 C C . ALA A 1 83 ? -9.720 -14.365 10.171 1.00 37.94 83 ALA A C 1
ATOM 567 O O . ALA A 1 83 ? -10.736 -14.885 10.633 1.00 37.94 83 ALA A O 1
ATOM 568 N N . ARG A 1 84 ? -8.581 -14.297 10.867 1.00 34.41 84 ARG A N 1
ATOM 569 C CA . ARG A 1 84 ? -8.453 -14.470 12.318 1.00 34.41 84 ARG A CA 1
ATOM 570 C C . ARG A 1 84 ? -8.026 -13.153 12.957 1.00 34.41 84 ARG A C 1
ATOM 572 O O . ARG A 1 84 ? -6.903 -13.052 13.449 1.00 34.41 84 ARG A O 1
ATOM 579 N N . GLY A 1 85 ? -8.919 -12.179 12.974 1.00 37.78 85 GLY A N 1
ATOM 580 C CA . GLY A 1 85 ? -8.762 -10.995 13.807 1.00 37.78 85 GLY A CA 1
ATOM 581 C C . GLY A 1 85 ? -9.972 -10.741 14.686 1.00 37.78 85 GLY A C 1
ATOM 582 O O . GLY A 1 85 ? -10.861 -11.587 14.805 1.00 37.78 85 GLY A O 1
ATOM 583 N N . ASP A 1 86 ? -9.926 -9.609 15.377 1.00 42.19 86 ASP A N 1
ATOM 584 C CA . ASP A 1 86 ? -10.879 -9.252 16.421 1.00 42.19 86 ASP A CA 1
ATOM 585 C C . ASP A 1 86 ? -12.230 -8.750 15.874 1.00 42.19 86 ASP A C 1
ATOM 587 O O . ASP A 1 86 ? -12.474 -8.679 14.668 1.00 42.19 86 ASP A O 1
ATOM 591 N N . GLU A 1 87 ? -13.135 -8.420 16.796 1.00 43.31 87 GLU A N 1
ATOM 592 C CA . GLU A 1 87 ? -14.496 -7.959 16.503 1.00 43.31 87 GLU A CA 1
ATOM 593 C C . GLU A 1 87 ? -14.526 -6.686 15.625 1.00 43.31 87 GLU A C 1
ATOM 595 O O . GLU A 1 87 ? -15.487 -6.473 14.882 1.00 43.31 87 GLU A O 1
ATOM 600 N N . GLY A 1 88 ? -13.457 -5.878 15.635 1.00 49.59 88 GLY A N 1
ATOM 601 C CA . GLY A 1 88 ? -13.300 -4.701 14.782 1.00 49.59 88 GLY A CA 1
ATOM 602 C C . GLY A 1 88 ? -13.008 -5.026 13.313 1.00 49.59 88 GLY A C 1
ATOM 603 O O . GLY A 1 88 ? -13.397 -4.255 12.433 1.00 49.59 88 GLY A O 1
ATOM 604 N N . GLU A 1 89 ? -12.391 -6.172 13.007 1.00 60.72 89 GLU A N 1
ATOM 605 C CA . GLU A 1 89 ? -12.137 -6.583 11.617 1.00 60.72 89 GLU A CA 1
ATOM 606 C C . GLU A 1 89 ? -13.420 -6.996 10.893 1.00 60.72 89 GLU A C 1
ATOM 608 O O . GLU A 1 89 ? -13.628 -6.621 9.736 1.00 60.72 89 GLU A O 1
ATOM 613 N N . GLY A 1 90 ? -14.307 -7.716 11.590 1.00 63.00 90 GLY A N 1
ATOM 614 C CA . GLY A 1 90 ? -15.632 -8.062 11.074 1.00 63.00 90 GLY A CA 1
ATOM 615 C C . GLY A 1 90 ? -16.446 -6.807 10.760 1.00 63.00 90 GLY A C 1
ATOM 616 O O . GLY A 1 90 ? -16.935 -6.652 9.642 1.00 63.00 90 GLY A O 1
ATOM 617 N N . ALA A 1 91 ? -16.490 -5.863 11.705 1.00 73.75 91 ALA A N 1
ATOM 618 C CA . ALA A 1 91 ? -17.166 -4.581 11.525 1.00 73.75 91 ALA A CA 1
ATOM 619 C C . ALA A 1 91 ? -16.557 -3.733 10.391 1.00 73.75 91 ALA A C 1
ATOM 621 O O . ALA A 1 91 ? -17.292 -3.042 9.680 1.00 73.75 91 ALA A O 1
ATOM 622 N N . PHE A 1 92 ? -15.237 -3.781 10.158 1.00 83.12 92 PHE A N 1
ATOM 623 C CA . PHE A 1 92 ? -14.642 -3.081 9.016 1.00 83.12 92 PHE A CA 1
ATOM 624 C C . PHE A 1 92 ? -15.115 -3.670 7.680 1.00 83.12 92 PHE A C 1
ATOM 626 O O . PHE A 1 92 ? -15.463 -2.904 6.787 1.00 83.12 92 PHE A O 1
ATOM 633 N N . ALA A 1 93 ? -15.222 -4.994 7.550 1.00 78.19 93 ALA A N 1
ATOM 634 C CA . ALA A 1 93 ? -15.572 -5.643 6.283 1.00 78.19 93 ALA A CA 1
ATOM 635 C C . ALA A 1 93 ? -17.023 -5.417 5.796 1.00 78.19 93 ALA A C 1
ATOM 637 O O . ALA A 1 93 ? -17.314 -5.616 4.617 1.00 78.19 93 ALA A O 1
ATOM 638 N N . GLU A 1 94 ? -17.945 -4.985 6.661 1.00 82.50 94 GLU A N 1
ATOM 639 C CA . GLU A 1 94 ? -19.358 -4.823 6.294 1.00 82.50 94 GLU A CA 1
ATOM 640 C C . GLU A 1 94 ? -19.620 -3.708 5.260 1.00 82.50 94 GLU A C 1
ATOM 642 O O . GLU A 1 94 ? -19.292 -2.536 5.480 1.00 82.50 94 GLU A O 1
ATOM 647 N N . GLY A 1 95 ? -20.330 -4.041 4.180 1.00 81.50 95 GLY A N 1
ATOM 648 C CA . GLY A 1 95 ? -20.794 -3.076 3.174 1.00 81.50 95 GLY A CA 1
ATOM 649 C C . GLY A 1 95 ? -19.784 -2.746 2.071 1.00 81.50 95 GLY A C 1
ATOM 650 O O . GLY A 1 95 ? -19.896 -1.680 1.476 1.00 81.50 95 GLY A O 1
ATOM 651 N N . PHE A 1 96 ? -18.815 -3.630 1.821 1.00 87.31 96 PHE A N 1
ATOM 652 C CA . PHE A 1 96 ? -17.979 -3.627 0.615 1.00 87.31 96 PHE A CA 1
ATOM 653 C C . PHE A 1 96 ? -18.530 -4.592 -0.453 1.00 87.31 96 PHE A C 1
ATOM 655 O O . PHE A 1 96 ? -19.329 -5.478 -0.135 1.00 87.31 96 PHE A O 1
ATOM 662 N N . GLY A 1 97 ? -18.145 -4.382 -1.716 1.00 81.94 97 GLY A N 1
ATOM 663 C CA . GLY A 1 97 ? -18.656 -5.126 -2.875 1.00 81.94 97 GLY A CA 1
ATOM 664 C C . GLY A 1 97 ? -18.088 -6.545 -3.013 1.00 81.94 97 GLY A C 1
ATOM 665 O O . GLY A 1 97 ? -17.178 -6.946 -2.290 1.00 81.94 97 GLY A O 1
ATOM 666 N N . ALA A 1 98 ? -18.601 -7.317 -3.976 1.00 79.50 98 ALA A N 1
ATOM 667 C CA . ALA A 1 98 ? -18.070 -8.655 -4.287 1.00 79.50 98 ALA A CA 1
ATOM 668 C C . ALA A 1 98 ? -16.739 -8.595 -5.068 1.00 79.50 98 ALA A C 1
ATOM 670 O O . ALA A 1 98 ? -15.981 -9.561 -5.113 1.00 79.50 98 ALA A O 1
ATOM 671 N N . GLU A 1 99 ? -16.481 -7.445 -5.682 1.00 83.00 99 GLU A N 1
ATOM 672 C CA . GLU A 1 99 ? -15.276 -7.035 -6.394 1.00 83.00 99 GLU A CA 1
ATOM 673 C C . GLU A 1 99 ? -14.173 -6.476 -5.474 1.00 83.00 99 GLU A C 1
ATOM 675 O O . GLU A 1 99 ? -13.044 -6.271 -5.924 1.00 83.00 99 GLU A O 1
ATOM 680 N N . ASP A 1 100 ? -14.472 -6.232 -4.195 1.00 89.62 100 ASP A N 1
ATOM 681 C CA . ASP A 1 100 ? -13.508 -5.718 -3.225 1.00 89.62 100 ASP A CA 1
ATOM 682 C C . ASP A 1 100 ? -12.748 -6.861 -2.535 1.00 89.62 100 ASP A C 1
ATOM 684 O O . ASP A 1 100 ? -13.313 -7.717 -1.854 1.00 89.62 100 ASP A O 1
ATOM 688 N N . VAL A 1 101 ? -11.420 -6.848 -2.657 1.00 92.38 101 VAL A N 1
ATOM 689 C CA . VAL A 1 101 ? -10.517 -7.765 -1.957 1.00 92.38 101 VAL A CA 1
ATOM 690 C C . VAL A 1 101 ? -10.022 -7.090 -0.685 1.00 92.38 101 VAL A C 1
ATOM 692 O O . VAL A 1 101 ? -9.153 -6.219 -0.723 1.00 92.38 101 VAL A O 1
ATOM 695 N N . LEU A 1 102 ? -10.551 -7.514 0.460 1.00 93.31 102 LEU A N 1
ATOM 696 C CA . LEU A 1 102 ? -10.158 -6.997 1.768 1.00 93.31 102 LEU A CA 1
ATOM 697 C C . LEU A 1 102 ? -9.018 -7.818 2.382 1.00 93.31 102 LEU A C 1
ATOM 699 O O . LEU A 1 102 ? -9.053 -9.048 2.414 1.00 93.31 102 LEU A O 1
ATOM 703 N N . PHE A 1 103 ? -8.023 -7.124 2.930 1.00 94.19 103 PHE A N 1
ATOM 704 C CA . PHE A 1 103 ? -6.900 -7.712 3.651 1.00 94.19 103 PHE A CA 1
ATOM 705 C C . PHE A 1 103 ? -6.649 -6.938 4.949 1.00 94.19 103 PHE A C 1
ATOM 707 O O . PHE A 1 103 ? -6.067 -5.852 4.922 1.00 94.19 103 PHE A O 1
ATOM 714 N N . SER A 1 104 ? -7.030 -7.503 6.100 1.00 93.19 104 SER A N 1
ATOM 715 C CA . SER A 1 104 ? -6.581 -6.938 7.378 1.00 93.19 104 SER A CA 1
ATOM 716 C C . SER A 1 104 ? -5.063 -7.075 7.476 1.00 93.19 104 SER A C 1
ATOM 718 O O . SER A 1 104 ? -4.509 -8.143 7.216 1.00 93.19 104 SER A O 1
ATOM 720 N N . ALA A 1 105 ? -4.355 -6.023 7.860 1.00 93.56 105 ALA A N 1
ATOM 721 C CA . ALA A 1 105 ? -2.938 -6.058 8.201 1.00 93.56 105 ALA A CA 1
ATOM 722 C C . ALA A 1 105 ? -2.698 -6.629 9.616 1.00 93.56 105 ALA A C 1
ATOM 724 O O . ALA A 1 105 ? -1.581 -7.042 9.945 1.00 93.56 105 ALA A O 1
ATOM 725 N N . THR A 1 106 ? -3.766 -6.716 10.410 1.00 86.44 106 THR A N 1
ATOM 726 C CA . THR A 1 106 ? -3.837 -7.355 11.725 1.00 86.44 106 THR A CA 1
ATOM 727 C C . THR A 1 106 ? -4.435 -8.776 11.571 1.00 86.44 106 THR A C 1
ATOM 729 O O . THR A 1 106 ? -5.020 -9.082 10.531 1.00 86.44 106 THR A O 1
ATOM 732 N N . PRO A 1 107 ? -4.134 -9.731 12.474 1.00 88.38 107 PRO A N 1
ATOM 733 C CA . PRO A 1 107 ? -2.896 -9.797 13.246 1.00 88.38 107 PRO A CA 1
ATOM 734 C C . PRO A 1 107 ? -1.668 -9.737 12.324 1.00 88.38 107 PRO A C 1
ATOM 736 O O . PRO A 1 107 ? -1.699 -10.180 11.173 1.00 88.38 107 PRO A O 1
ATOM 739 N N . LEU A 1 108 ? -0.576 -9.178 12.847 1.00 90.44 108 LEU A N 1
ATOM 740 C CA . LEU A 1 108 ? 0.645 -8.879 12.096 1.00 90.44 108 LEU A CA 1
ATOM 741 C C . LEU A 1 108 ? 1.151 -10.071 11.255 1.00 90.44 108 LEU A C 1
ATOM 743 O O . LEU A 1 108 ? 1.434 -11.146 11.786 1.00 90.44 108 LEU A O 1
ATOM 747 N N . VAL A 1 109 ? 1.349 -9.843 9.953 1.00 92.25 109 VAL A N 1
ATOM 748 C CA . VAL A 1 109 ? 2.028 -10.784 9.039 1.00 92.25 109 VAL A CA 1
ATOM 749 C C . VAL A 1 109 ? 3.499 -11.003 9.426 1.00 92.25 109 VAL A C 1
ATOM 751 O O . VAL A 1 109 ? 4.099 -10.166 10.103 1.00 92.25 109 VAL A O 1
ATOM 754 N N . LYS A 1 110 ? 4.139 -12.094 8.975 1.00 94.81 110 LYS A N 1
ATOM 755 C CA . LYS A 1 110 ? 5.582 -12.272 9.222 1.00 94.81 110 LYS A CA 1
ATOM 756 C C . LYS A 1 110 ? 6.346 -11.111 8.561 1.00 94.81 110 LYS A C 1
ATOM 758 O O . LYS A 1 110 ? 6.152 -10.899 7.361 1.00 94.81 110 LYS A O 1
ATOM 763 N N . PRO A 1 111 ? 7.206 -10.367 9.288 1.00 96.31 111 PRO A N 1
ATOM 764 C CA . PRO A 1 111 ? 7.977 -9.275 8.702 1.00 96.31 111 PRO A CA 1
ATOM 765 C C . PRO A 1 111 ? 8.833 -9.741 7.521 1.00 96.31 111 PRO A C 1
ATOM 767 O O . PRO A 1 111 ? 9.295 -10.885 7.480 1.00 96.31 111 PRO A O 1
ATOM 770 N N . CYS A 1 112 ? 9.068 -8.853 6.555 1.00 97.38 112 CYS A N 1
ATOM 771 C CA . CYS A 1 112 ? 9.978 -9.153 5.456 1.00 97.38 112 CYS A CA 1
ATOM 772 C C . CYS A 1 112 ? 11.418 -9.285 5.978 1.00 97.38 112 CYS A C 1
ATOM 774 O O . CYS A 1 112 ? 11.902 -8.431 6.713 1.00 97.38 112 CYS A O 1
ATOM 776 N N . THR A 1 113 ? 12.107 -10.356 5.582 1.00 97.31 113 THR A N 1
ATOM 777 C CA . THR A 1 113 ? 13.473 -10.679 6.031 1.00 97.31 113 THR A CA 1
ATOM 778 C C . THR A 1 113 ? 14.561 -10.275 5.032 1.00 97.31 113 THR A C 1
ATOM 780 O O . THR A 1 113 ? 15.708 -10.676 5.190 1.00 97.31 113 THR A O 1
ATOM 783 N N . GLY A 1 114 ? 14.217 -9.548 3.961 1.00 97.00 114 GLY A N 1
ATOM 784 C CA . GLY A 1 114 ? 15.180 -9.166 2.918 1.00 97.00 114 GLY A CA 1
ATOM 785 C C . GLY A 1 114 ? 15.750 -10.346 2.116 1.00 97.00 114 GLY A C 1
ATOM 786 O O . GLY A 1 114 ? 16.796 -10.224 1.497 1.00 97.00 114 GLY A O 1
ATOM 787 N N . CYS A 1 115 ? 15.087 -11.508 2.110 1.00 97.06 115 CYS A N 1
ATOM 788 C CA . CYS A 1 115 ? 15.590 -12.711 1.429 1.00 97.06 115 CYS A CA 1
ATOM 789 C C . CYS A 1 115 ? 15.508 -12.677 -0.112 1.00 97.06 115 CYS A C 1
ATOM 791 O O . CYS A 1 115 ? 15.997 -13.600 -0.760 1.00 97.06 115 CYS A O 1
ATOM 793 N N . PHE A 1 116 ? 14.822 -11.684 -0.692 1.00 96.88 116 PHE A N 1
ATOM 794 C CA . PHE A 1 116 ? 14.624 -11.460 -2.137 1.00 96.88 116 PHE A CA 1
ATOM 795 C C . PHE A 1 116 ? 14.107 -12.651 -2.975 1.00 96.88 116 PHE A C 1
ATOM 797 O O . PHE A 1 116 ? 14.037 -12.571 -4.201 1.00 96.88 116 PHE A O 1
ATOM 804 N N . GLY A 1 117 ? 13.644 -13.735 -2.343 1.00 97.19 117 GLY A N 1
ATOM 805 C CA . GLY A 1 117 ? 13.100 -14.905 -3.042 1.00 97.19 117 GLY A CA 1
ATOM 806 C C . GLY A 1 117 ? 11.885 -14.585 -3.925 1.00 97.19 117 GLY A C 1
ATOM 807 O O . GLY A 1 117 ? 11.709 -15.221 -4.958 1.00 97.19 117 GLY A O 1
ATOM 808 N N . CYS A 1 118 ? 11.111 -13.551 -3.580 1.00 96.50 118 CYS A N 1
ATOM 809 C CA . CYS A 1 118 ? 10.001 -13.015 -4.379 1.00 96.50 118 CYS A CA 1
ATOM 810 C C . CYS A 1 118 ? 10.422 -12.294 -5.674 1.00 96.50 118 CYS A C 1
ATOM 812 O O . CYS A 1 118 ? 9.566 -11.983 -6.505 1.00 96.50 118 CYS A O 1
ATOM 814 N N . TRP A 1 119 ? 11.719 -12.036 -5.863 1.00 96.81 119 TRP A N 1
ATOM 815 C CA . TRP A 1 119 ? 12.296 -11.576 -7.126 1.00 96.81 119 TRP A CA 1
ATOM 816 C C . TRP A 1 119 ? 12.924 -12.715 -7.931 1.00 96.81 119 TRP A C 1
ATOM 818 O O . TRP A 1 119 ? 12.758 -12.732 -9.147 1.00 96.81 119 TRP A O 1
ATOM 828 N N . THR A 1 120 ? 13.633 -13.640 -7.271 1.00 95.06 120 THR A N 1
ATOM 829 C CA . THR A 1 120 ? 14.551 -14.588 -7.936 1.00 95.06 120 THR A CA 1
ATOM 830 C C . THR A 1 120 ? 14.098 -16.047 -7.940 1.00 95.06 120 THR A C 1
ATOM 832 O O . THR A 1 120 ? 14.371 -16.755 -8.902 1.00 95.06 120 THR A O 1
ATOM 835 N N . ARG A 1 121 ? 13.425 -16.522 -6.884 1.00 95.38 121 ARG A N 1
ATOM 836 C CA . ARG A 1 121 ? 13.059 -17.944 -6.706 1.00 95.38 121 ARG A CA 1
ATOM 837 C C . ARG A 1 121 ? 11.601 -18.221 -7.044 1.00 95.38 121 ARG A C 1
ATOM 839 O O . ARG A 1 121 ? 11.284 -19.244 -7.636 1.00 95.38 121 ARG A O 1
ATOM 846 N N . THR A 1 122 ? 10.720 -17.314 -6.643 1.00 95.75 122 THR A N 1
ATOM 847 C CA . THR A 1 122 ? 9.273 -17.385 -6.856 1.00 95.75 122 THR A CA 1
ATOM 848 C C . THR A 1 122 ? 8.778 -15.998 -7.283 1.00 95.75 122 THR A C 1
ATOM 850 O O . THR A 1 122 ? 8.224 -15.267 -6.463 1.00 95.75 122 THR A O 1
ATOM 853 N N . PRO A 1 123 ? 9.032 -15.563 -8.533 1.00 94.88 123 PRO A N 1
ATOM 854 C CA . PRO A 1 123 ? 8.767 -14.189 -8.958 1.00 94.88 123 PRO A CA 1
ATOM 855 C C . PRO A 1 123 ? 7.306 -13.761 -8.731 1.00 94.88 123 PRO A C 1
ATOM 857 O O . PRO A 1 123 ? 6.374 -14.391 -9.229 1.00 94.88 123 PRO A O 1
ATOM 860 N N . GLY A 1 124 ? 7.104 -12.689 -7.958 1.00 93.75 124 GLY A N 1
ATOM 861 C CA . GLY A 1 124 ? 5.773 -12.192 -7.582 1.00 93.75 124 GLY A CA 1
ATOM 862 C C . GLY A 1 124 ? 5.065 -12.971 -6.460 1.00 93.75 124 GLY A C 1
ATOM 863 O O . GLY A 1 124 ? 3.920 -12.658 -6.149 1.00 93.75 124 GLY A O 1
ATOM 864 N N . VAL A 1 125 ? 5.725 -13.948 -5.829 1.00 96.00 125 VAL A N 1
ATOM 865 C CA . VAL A 1 125 ? 5.196 -14.754 -4.711 1.00 96.00 125 VAL A CA 1
ATOM 866 C C . VAL A 1 125 ? 6.207 -14.774 -3.573 1.00 96.00 125 VAL A C 1
ATOM 868 O O . VAL A 1 125 ? 7.404 -14.964 -3.787 1.00 96.00 125 VAL A O 1
ATOM 871 N N . CYS A 1 126 ? 5.761 -14.585 -2.337 1.00 96.00 126 CYS A N 1
ATOM 872 C CA . CYS A 1 126 ? 6.676 -14.470 -1.209 1.00 96.00 126 CYS A CA 1
ATOM 873 C C . CYS A 1 126 ? 7.043 -15.833 -0.593 1.00 96.00 126 CYS A C 1
ATOM 875 O O . CYS A 1 126 ? 6.172 -16.609 -0.212 1.00 96.00 126 CYS A O 1
ATOM 877 N N . VAL A 1 127 ? 8.346 -16.107 -0.436 1.00 95.62 127 VAL A N 1
ATOM 878 C CA . VAL A 1 127 ? 8.850 -17.428 0.002 1.00 95.62 127 VAL A CA 1
ATOM 879 C C . VAL A 1 127 ? 8.517 -17.793 1.452 1.00 95.62 127 VAL A C 1
ATOM 881 O O . VAL A 1 127 ? 8.401 -18.978 1.764 1.00 95.62 127 VAL A O 1
ATOM 884 N N . LEU A 1 128 ? 8.331 -16.812 2.347 1.00 93.69 128 LEU A N 1
ATOM 885 C CA . LEU A 1 128 ? 7.748 -17.103 3.662 1.00 93.69 128 LEU A CA 1
ATOM 886 C C . LEU A 1 128 ? 6.262 -17.401 3.446 1.00 93.69 128 LEU A C 1
ATOM 888 O O . LEU A 1 128 ? 5.524 -16.522 2.995 1.00 93.69 128 LEU A O 1
ATOM 892 N N . ARG A 1 129 ? 5.840 -18.627 3.764 1.00 92.62 129 ARG A N 1
ATOM 893 C CA . ARG A 1 129 ? 4.448 -19.070 3.640 1.00 92.62 129 ARG A CA 1
ATOM 894 C C . ARG A 1 129 ? 3.617 -18.558 4.822 1.00 92.62 129 ARG A C 1
ATOM 896 O O . ARG A 1 129 ? 3.876 -18.927 5.973 1.00 92.62 129 ARG A O 1
ATOM 903 N N . ASP A 1 130 ? 2.684 -17.658 4.531 1.00 91.56 130 ASP A N 1
ATOM 904 C CA . ASP A 1 130 ? 1.610 -17.156 5.397 1.00 91.56 130 ASP A CA 1
ATOM 905 C C . ASP A 1 130 ? 0.529 -16.472 4.530 1.00 91.56 130 ASP A C 1
ATOM 907 O O . ASP A 1 130 ? 0.606 -16.479 3.302 1.00 91.56 130 ASP A O 1
ATOM 911 N N . ARG A 1 131 ? -0.468 -15.845 5.157 1.00 93.19 131 ARG A N 1
ATOM 912 C CA . ARG A 1 131 ? -1.558 -15.128 4.476 1.00 93.19 131 ARG A CA 1
ATOM 913 C C . ARG A 1 131 ? -1.115 -14.014 3.515 1.00 93.19 131 ARG A C 1
ATOM 915 O O . ARG A 1 131 ? -1.867 -13.638 2.627 1.00 93.19 131 ARG A O 1
ATOM 922 N N . CYS A 1 132 ? 0.113 -13.510 3.644 1.00 94.38 132 CYS A N 1
ATOM 923 C CA . CYS A 1 132 ? 0.687 -12.461 2.800 1.00 94.38 132 CYS A CA 1
ATOM 924 C C . CYS A 1 132 ? 1.478 -13.006 1.586 1.00 94.38 132 CYS A C 1
ATOM 926 O O . CYS A 1 132 ? 2.061 -12.224 0.833 1.00 94.38 132 CYS A O 1
ATOM 928 N N . THR A 1 133 ? 1.536 -14.329 1.380 1.00 95.88 133 THR A N 1
ATOM 929 C CA . THR A 1 133 ? 2.337 -14.974 0.318 1.00 95.88 133 THR A CA 1
ATOM 930 C C . THR A 1 133 ? 2.026 -14.465 -1.094 1.00 95.88 133 THR A C 1
ATOM 932 O O . THR A 1 133 ? 2.959 -14.180 -1.846 1.00 95.88 133 THR A O 1
ATOM 935 N N . GLU A 1 134 ? 0.749 -14.290 -1.442 1.00 95.25 134 GLU A N 1
ATOM 936 C CA . GLU A 1 134 ? 0.305 -13.863 -2.782 1.00 95.25 134 GLU A CA 1
ATOM 937 C C . GLU A 1 134 ? 0.145 -12.334 -2.925 1.00 95.25 134 GLU A C 1
ATOM 939 O O . GLU A 1 134 ? -0.271 -11.856 -3.980 1.00 95.25 134 GLU A O 1
ATOM 944 N N . MET A 1 135 ? 0.496 -11.540 -1.904 1.00 96.38 135 MET A N 1
ATOM 945 C CA . MET A 1 135 ? 0.275 -10.083 -1.894 1.00 96.38 135 MET A CA 1
ATOM 946 C C . MET A 1 135 ? 0.788 -9.336 -3.149 1.00 96.38 135 MET A C 1
ATOM 948 O O . MET A 1 135 ? 0.032 -8.528 -3.694 1.00 96.38 135 MET A O 1
ATOM 952 N N . PRO A 1 136 ? 1.986 -9.627 -3.709 1.00 94.94 136 PRO A N 1
ATOM 953 C CA . PRO A 1 136 ? 2.430 -8.963 -4.936 1.00 94.94 136 PRO A CA 1
ATOM 954 C C . PRO A 1 136 ? 1.561 -9.262 -6.171 1.00 94.94 136 PRO A C 1
ATOM 956 O O . PRO A 1 136 ? 1.523 -8.458 -7.102 1.00 94.94 136 PRO A O 1
ATOM 959 N N . ARG A 1 137 ? 0.871 -10.411 -6.206 1.00 92.81 137 ARG A N 1
ATOM 960 C CA . ARG A 1 137 ? -0.081 -10.782 -7.268 1.00 92.81 137 ARG A CA 1
ATOM 961 C C . ARG A 1 137 ? -1.471 -10.201 -7.038 1.00 92.81 137 ARG A C 1
ATOM 963 O O . ARG A 1 137 ? -2.147 -9.909 -8.017 1.00 92.81 137 ARG A O 1
ATOM 970 N N . LEU A 1 138 ? -1.888 -10.011 -5.785 1.00 92.94 138 LEU A N 1
ATOM 971 C CA . LEU A 1 138 ? -3.121 -9.281 -5.471 1.00 92.94 138 LEU A CA 1
ATOM 972 C C . LEU A 1 138 ? -3.002 -7.821 -5.941 1.00 92.94 138 LEU A C 1
ATOM 974 O O . LEU A 1 138 ? -3.858 -7.351 -6.688 1.00 92.94 138 LEU A O 1
ATOM 978 N N . MET A 1 139 ? -1.883 -7.152 -5.633 1.00 95.06 139 MET A N 1
ATOM 979 C CA . MET A 1 139 ? -1.587 -5.802 -6.145 1.00 95.06 139 MET A CA 1
ATOM 980 C C . MET A 1 139 ? -1.566 -5.731 -7.681 1.00 95.06 139 MET A C 1
ATOM 982 O O . MET A 1 139 ? -1.997 -4.739 -8.256 1.00 95.06 139 MET A O 1
ATOM 986 N N . ALA A 1 140 ? -1.109 -6.788 -8.361 1.00 92.94 140 ALA A N 1
ATOM 987 C CA . ALA A 1 140 ? -1.062 -6.852 -9.825 1.00 92.94 140 ALA A CA 1
ATOM 988 C C . ALA A 1 140 ? -2.434 -6.991 -10.514 1.00 92.94 140 ALA A C 1
ATOM 990 O O . ALA A 1 140 ? -2.515 -6.855 -11.736 1.00 92.94 140 ALA A O 1
ATOM 991 N N . ARG A 1 141 ? -3.495 -7.311 -9.760 1.00 91.38 141 ARG A N 1
ATOM 992 C CA . ARG A 1 141 ? -4.850 -7.550 -10.291 1.00 91.38 141 ARG A CA 1
ATOM 993 C C . ARG A 1 141 ? -5.856 -6.457 -9.943 1.00 91.38 141 ARG A C 1
ATOM 995 O O . ARG A 1 141 ? -6.848 -6.338 -10.649 1.00 91.38 141 ARG A O 1
ATOM 1002 N N . CYS A 1 142 ? -5.618 -5.669 -8.897 1.00 92.56 142 CYS A N 1
ATOM 1003 C CA . CYS A 1 142 ? -6.511 -4.567 -8.541 1.00 92.56 142 CYS A CA 1
ATOM 1004 C C . CYS A 1 142 ? -6.386 -3.381 -9.509 1.00 92.56 142 CYS A C 1
ATOM 1006 O O . CYS A 1 142 ? -5.313 -3.131 -10.064 1.00 92.56 142 CYS A O 1
ATOM 1008 N N . ASP A 1 143 ? -7.468 -2.627 -9.679 1.00 93.81 143 ASP A N 1
ATOM 1009 C CA . ASP A 1 143 ? -7.471 -1.324 -10.357 1.00 93.81 143 ASP A CA 1
ATOM 1010 C C . ASP A 1 143 ? -7.139 -0.189 -9.386 1.00 93.81 143 ASP A C 1
ATOM 1012 O O . ASP A 1 143 ? -6.455 0.768 -9.757 1.00 93.81 143 ASP A O 1
ATOM 1016 N N . THR A 1 144 ? -7.533 -0.353 -8.121 1.00 95.81 144 THR A N 1
ATOM 1017 C CA . THR A 1 144 ? -7.198 0.537 -7.006 1.00 95.81 144 THR A CA 1
ATOM 1018 C C . THR A 1 144 ? -6.574 -0.259 -5.864 1.00 95.81 144 THR A C 1
ATOM 1020 O O . THR A 1 144 ? -7.124 -1.275 -5.440 1.00 95.81 144 THR A O 1
ATOM 1023 N N . LEU A 1 145 ? -5.461 0.237 -5.327 1.00 97.88 145 LEU A N 1
ATOM 1024 C CA . LEU A 1 145 ? -4.893 -0.184 -4.050 1.00 97.88 145 LEU A CA 1
ATOM 1025 C C . LEU A 1 145 ? -5.250 0.865 -2.993 1.00 97.88 145 LEU A C 1
ATOM 1027 O O . LEU A 1 145 ? -4.690 1.960 -3.006 1.00 97.88 145 LEU A O 1
ATOM 1031 N N . ALA A 1 146 ? -6.156 0.526 -2.081 1.00 98.06 146 ALA A N 1
ATOM 1032 C CA . ALA A 1 146 ? -6.500 1.356 -0.934 1.00 98.06 146 ALA A CA 1
ATOM 1033 C C . ALA A 1 146 ? -5.733 0.882 0.309 1.00 98.06 146 ALA A C 1
ATOM 1035 O O . ALA A 1 146 ? -5.759 -0.296 0.665 1.00 98.06 146 ALA A O 1
ATOM 1036 N N . LEU A 1 147 ? -5.049 1.809 0.976 1.00 98.50 147 LEU A N 1
ATOM 1037 C CA . LEU A 1 147 ? -4.276 1.585 2.193 1.00 98.50 147 LEU A CA 1
ATOM 1038 C C . LEU A 1 147 ? -4.927 2.357 3.342 1.00 98.50 147 LEU A C 1
ATOM 1040 O O . LEU A 1 147 ? -4.844 3.585 3.386 1.00 98.50 147 LEU A O 1
ATOM 1044 N N . VAL A 1 148 ? -5.558 1.647 4.276 1.00 97.88 148 VAL A N 1
ATOM 1045 C CA . VAL A 1 148 ? -6.217 2.229 5.455 1.00 97.88 148 VAL A CA 1
ATOM 1046 C C . VAL A 1 148 ? -5.349 1.991 6.680 1.00 97.88 148 VAL A C 1
ATOM 1048 O O . VAL A 1 148 ? -5.001 0.855 6.995 1.00 97.88 148 VAL A O 1
ATOM 1051 N N . SER A 1 149 ? -4.959 3.060 7.366 1.00 97.25 149 SER A N 1
ATOM 1052 C CA . SER A 1 149 ? -3.941 2.990 8.415 1.00 97.25 149 SER A CA 1
ATOM 1053 C C . SER A 1 149 ? -4.168 4.065 9.470 1.00 97.25 149 SER A C 1
ATOM 1055 O O . SER A 1 149 ? -4.453 5.200 9.094 1.00 97.25 149 SER A O 1
ATOM 1057 N N . PRO A 1 150 ? -3.918 3.808 10.764 1.00 95.88 150 PRO A N 1
ATOM 1058 C CA . PRO A 1 150 ? -3.650 4.910 11.677 1.00 95.88 150 PRO A CA 1
ATOM 1059 C C . PRO A 1 150 ? -2.393 5.652 11.199 1.00 95.88 150 PRO A C 1
ATOM 1061 O O . PRO A 1 150 ? -1.474 5.015 10.662 1.00 95.88 150 PRO A O 1
ATOM 1064 N N . LEU A 1 151 ? -2.331 6.977 11.354 1.00 95.56 151 LEU A N 1
ATOM 1065 C CA . LEU A 1 151 ? -1.097 7.705 11.048 1.00 95.56 151 LEU A CA 1
ATOM 1066 C C . LEU A 1 151 ? -0.063 7.450 12.151 1.00 95.56 151 LEU A C 1
ATOM 1068 O O . LEU A 1 151 ? -0.305 7.747 13.316 1.00 95.56 151 LEU A O 1
ATOM 1072 N N . ALA A 1 152 ? 1.100 6.918 11.782 1.00 92.81 152 ALA A N 1
ATOM 1073 C CA . ALA A 1 152 ? 2.185 6.626 12.712 1.00 92.81 152 ALA A CA 1
ATOM 1074 C C . ALA A 1 152 ? 3.467 7.327 12.251 1.00 92.81 152 ALA A C 1
ATOM 1076 O O . ALA A 1 152 ? 4.032 6.969 11.218 1.00 92.81 152 ALA A O 1
ATOM 1077 N N . TYR A 1 153 ? 3.926 8.329 13.009 1.00 92.12 153 TYR A N 1
ATOM 1078 C CA . TYR A 1 153 ? 5.175 9.065 12.753 1.00 92.12 153 TYR A CA 1
ATOM 1079 C C . TYR A 1 153 ? 5.275 9.644 11.325 1.00 92.12 153 TYR A C 1
ATOM 1081 O O . TYR A 1 153 ? 6.325 9.591 10.684 1.00 92.12 153 TYR A O 1
ATOM 1089 N N . GLY A 1 154 ? 4.160 10.161 10.796 1.00 94.88 154 GLY A N 1
ATOM 1090 C CA . GLY A 1 154 ? 4.076 10.654 9.416 1.00 94.88 154 GLY A CA 1
ATOM 1091 C C . GLY A 1 154 ? 4.033 9.562 8.336 1.00 94.88 154 GLY A C 1
ATOM 1092 O O . GLY A 1 154 ? 4.321 9.849 7.177 1.00 94.88 154 GLY A O 1
ATOM 1093 N N . GLY A 1 155 ? 3.676 8.320 8.674 1.00 96.44 155 GLY A N 1
ATOM 1094 C CA . GLY A 1 155 ? 3.548 7.230 7.708 1.00 96.44 155 GLY A CA 1
ATOM 1095 C C . GLY A 1 155 ? 2.550 6.139 8.101 1.00 96.44 155 GLY A C 1
ATOM 1096 O O . GLY A 1 155 ? 1.718 6.307 8.991 1.00 96.44 155 GLY A O 1
ATOM 1097 N N . PHE A 1 156 ? 2.619 5.014 7.386 1.00 97.69 156 PHE A N 1
ATOM 1098 C CA . PHE A 1 156 ? 1.776 3.841 7.629 1.00 97.69 156 PHE A CA 1
ATOM 1099 C C . PHE A 1 156 ? 2.101 3.151 8.956 1.00 97.69 156 PHE A C 1
ATOM 1101 O O . PHE A 1 156 ? 3.248 3.141 9.406 1.00 97.69 156 PHE A O 1
ATOM 1108 N N . SER A 1 157 ? 1.099 2.485 9.530 1.00 96.38 157 SER A N 1
ATOM 1109 C CA . SER A 1 157 ? 1.262 1.653 10.714 1.00 96.38 157 SER A CA 1
ATOM 1110 C C . SER A 1 157 ? 2.251 0.518 10.458 1.00 96.38 157 SER A C 1
ATOM 1112 O O . SER A 1 157 ? 2.461 0.058 9.330 1.00 96.38 157 SER A O 1
ATOM 1114 N N . ARG A 1 158 ? 2.821 0.003 11.548 1.00 95.75 158 ARG A N 1
ATOM 1115 C CA . ARG A 1 158 ? 3.702 -1.171 11.537 1.00 95.75 158 ARG A CA 1
ATOM 1116 C C . ARG A 1 158 ? 3.053 -2.387 10.859 1.00 95.75 158 ARG A C 1
ATOM 1118 O O . ARG A 1 158 ? 3.772 -3.194 10.274 1.00 95.75 158 ARG A O 1
ATOM 1125 N N . ALA A 1 159 ? 1.726 -2.516 10.934 1.00 96.00 159 ALA A N 1
ATOM 1126 C CA . ALA A 1 159 ? 0.984 -3.600 10.304 1.00 96.00 159 ALA A CA 1
ATOM 1127 C C . ALA A 1 159 ? 0.918 -3.416 8.781 1.00 96.00 159 ALA A C 1
ATOM 1129 O O . ALA A 1 159 ? 1.420 -4.269 8.049 1.00 96.00 159 ALA A O 1
ATOM 1130 N N . VAL A 1 160 ? 0.395 -2.282 8.297 1.00 97.81 160 VAL A N 1
ATOM 1131 C CA . VAL A 1 160 ? 0.298 -1.996 6.850 1.00 97.81 160 VAL A CA 1
ATOM 1132 C C . VAL A 1 160 ? 1.682 -1.999 6.197 1.00 97.81 160 VAL A C 1
ATOM 1134 O O . VAL A 1 160 ? 1.875 -2.601 5.139 1.00 97.81 160 VAL A O 1
ATOM 1137 N N . LYS A 1 161 ? 2.690 -1.416 6.857 1.00 97.62 161 LYS A N 1
ATOM 1138 C CA . LYS A 1 161 ? 4.074 -1.406 6.366 1.00 97.62 161 LYS A CA 1
ATOM 1139 C C . LYS A 1 161 ? 4.657 -2.816 6.211 1.00 97.62 161 LYS A C 1
ATOM 1141 O O . LYS A 1 161 ? 5.312 -3.079 5.206 1.00 97.62 161 LYS A O 1
ATOM 1146 N N . ALA A 1 162 ? 4.374 -3.736 7.139 1.00 97.50 162 ALA A N 1
ATOM 1147 C CA . ALA A 1 162 ? 4.820 -5.127 7.029 1.00 97.50 162 ALA A CA 1
ATOM 1148 C C . ALA A 1 162 ? 4.210 -5.849 5.812 1.00 97.50 162 ALA A C 1
ATOM 1150 O O . ALA A 1 162 ? 4.886 -6.673 5.197 1.00 97.50 162 ALA A O 1
ATOM 1151 N N . VAL A 1 163 ? 2.973 -5.512 5.426 1.00 98.25 163 VAL A N 1
ATOM 1152 C CA . VAL A 1 163 ? 2.332 -6.030 4.205 1.00 98.25 163 VAL A CA 1
ATOM 1153 C C . VAL A 1 163 ? 3.013 -5.474 2.950 1.00 98.25 163 VAL A C 1
ATOM 1155 O O . VAL A 1 163 ? 3.391 -6.247 2.069 1.00 98.25 163 VAL A O 1
ATOM 1158 N N . LEU A 1 164 ? 3.257 -4.159 2.893 1.00 98.12 164 LEU A N 1
ATOM 1159 C CA . LEU A 1 164 ? 3.955 -3.514 1.771 1.00 98.12 164 LEU A CA 1
ATOM 1160 C C . LEU A 1 164 ? 5.380 -4.066 1.577 1.00 98.12 164 LEU A C 1
ATOM 1162 O O . LEU A 1 164 ? 5.777 -4.375 0.456 1.00 98.12 164 LEU A O 1
ATOM 1166 N N . ASP A 1 165 ? 6.131 -4.289 2.659 1.00 97.88 165 ASP A N 1
ATOM 1167 C CA . ASP A 1 165 ? 7.493 -4.844 2.589 1.00 97.88 165 ASP A CA 1
ATOM 1168 C C . ASP A 1 165 ? 7.527 -6.293 2.079 1.00 97.88 165 ASP A C 1
ATOM 1170 O O . ASP A 1 165 ? 8.502 -6.736 1.466 1.00 97.88 165 ASP A O 1
ATOM 1174 N N . ARG A 1 166 ? 6.446 -7.048 2.302 1.00 97.44 166 ARG A N 1
ATOM 1175 C CA . ARG A 1 166 ? 6.252 -8.403 1.763 1.00 97.44 166 ARG A CA 1
ATOM 1176 C C . ARG A 1 166 ? 5.805 -8.378 0.294 1.00 97.44 166 ARG A C 1
ATOM 1178 O O . ARG A 1 166 ? 5.964 -9.390 -0.395 1.00 97.44 166 ARG A O 1
ATOM 1185 N N . ALA A 1 167 ? 5.313 -7.237 -0.193 1.00 96.75 167 ALA A N 1
ATOM 1186 C CA . ALA A 1 167 ? 4.782 -7.038 -1.538 1.00 96.75 167 ALA A CA 1
ATOM 1187 C C . ALA A 1 167 ? 5.822 -6.618 -2.598 1.00 96.75 167 ALA A C 1
ATOM 1189 O O . ALA A 1 167 ? 5.498 -6.582 -3.784 1.00 96.75 167 ALA A O 1
ATOM 1190 N N . ILE A 1 168 ? 7.086 -6.381 -2.216 1.00 96.69 168 ILE A N 1
ATOM 1191 C CA . ILE A 1 168 ? 8.179 -5.920 -3.104 1.00 96.69 168 ILE A CA 1
ATOM 1192 C C . ILE A 1 168 ? 8.389 -6.772 -4.379 1.00 96.69 168 ILE A C 1
ATOM 1194 O O . ILE A 1 168 ? 8.909 -6.291 -5.385 1.00 96.69 168 ILE A O 1
ATOM 1198 N N . GLY A 1 169 ? 7.910 -8.022 -4.391 1.00 96.19 169 GLY A N 1
ATOM 1199 C CA . GLY A 1 169 ? 7.843 -8.860 -5.594 1.00 96.19 169 GLY A CA 1
ATOM 1200 C C . GLY A 1 169 ? 6.998 -8.281 -6.743 1.00 96.19 169 GLY A C 1
ATOM 1201 O O . GLY A 1 169 ? 7.071 -8.805 -7.852 1.00 96.19 169 GLY A O 1
ATOM 1202 N N . TYR A 1 170 ? 6.216 -7.220 -6.507 1.00 96.38 170 TYR A N 1
ATOM 1203 C CA . TYR A 1 170 ? 5.435 -6.503 -7.520 1.00 96.38 170 TYR A CA 1
ATOM 1204 C C . TYR A 1 170 ? 6.337 -5.738 -8.501 1.00 96.38 170 TYR A C 1
ATOM 1206 O O . TYR A 1 170 ? 5.980 -5.564 -9.662 1.00 96.38 170 TYR A O 1
ATOM 1214 N N . VAL A 1 171 ? 7.539 -5.345 -8.072 1.00 96.25 171 VAL A N 1
ATOM 1215 C CA . VAL A 1 171 ? 8.578 -4.802 -8.959 1.00 96.25 171 VAL A CA 1
ATOM 1216 C C . VAL A 1 171 ? 9.643 -5.858 -9.292 1.00 96.25 171 VAL A C 1
ATOM 1218 O O . VAL A 1 171 ? 9.647 -6.981 -8.768 1.00 96.25 171 VAL A O 1
ATOM 1221 N N . GLN A 1 172 ? 10.521 -5.535 -10.239 1.00 96.12 172 GLN A N 1
ATOM 1222 C CA . GLN A 1 172 ? 11.658 -6.369 -10.627 1.00 96.12 172 GLN A CA 1
ATOM 1223 C C . GLN A 1 172 ? 12.919 -5.999 -9.826 1.00 96.12 172 GLN A C 1
ATOM 1225 O O . GLN A 1 172 ? 13.053 -4.850 -9.412 1.00 96.12 172 GLN A O 1
ATOM 1230 N N . PRO A 1 173 ? 13.885 -6.921 -9.649 1.00 95.62 173 PRO A N 1
ATOM 1231 C CA . PRO A 1 173 ? 15.150 -6.621 -8.966 1.00 95.62 173 PRO A CA 1
ATOM 1232 C C . PRO A 1 173 ? 16.047 -5.633 -9.734 1.00 95.62 173 PRO A C 1
ATOM 1234 O O . PRO A 1 173 ? 17.004 -5.116 -9.168 1.00 95.62 173 PRO A O 1
ATOM 1237 N N . PHE A 1 174 ? 15.767 -5.378 -11.015 1.00 96.25 174 PHE A N 1
ATOM 1238 C CA . PHE A 1 174 ? 16.529 -4.446 -11.846 1.00 96.25 174 PHE A CA 1
ATOM 1239 C C . PHE A 1 174 ? 16.192 -2.991 -11.522 1.00 96.25 174 PHE A C 1
ATOM 1241 O O . PHE A 1 174 ? 15.052 -2.680 -11.174 1.00 96.25 174 PHE A O 1
ATOM 1248 N N . PHE A 1 175 ? 17.164 -2.100 -11.709 1.00 95.94 175 PHE A N 1
ATOM 1249 C CA . PHE A 1 175 ? 17.020 -0.663 -11.487 1.00 95.94 175 PHE A CA 1
ATOM 1250 C C . PHE A 1 175 ? 16.969 0.119 -12.802 1.00 95.94 175 PHE A C 1
ATOM 1252 O O . PHE A 1 175 ? 17.535 -0.296 -13.813 1.00 95.94 175 PHE A O 1
ATOM 1259 N N . ARG A 1 176 ? 16.333 1.289 -12.759 1.00 93.88 176 ARG A N 1
ATOM 1260 C CA . ARG A 1 176 ? 16.421 2.348 -13.768 1.00 93.88 176 ARG A CA 1
ATOM 1261 C C . ARG A 1 176 ? 16.458 3.711 -13.077 1.00 93.88 176 ARG A C 1
ATOM 1263 O O . ARG A 1 176 ? 15.907 3.862 -11.986 1.00 93.88 176 ARG A O 1
ATOM 1270 N N . THR A 1 177 ? 17.048 4.702 -13.733 1.00 93.12 177 THR A N 1
ATOM 1271 C CA . THR A 1 177 ? 17.010 6.093 -13.265 1.00 93.12 177 THR A CA 1
ATOM 1272 C C . THR A 1 177 ? 15.800 6.812 -13.860 1.00 93.12 177 THR A C 1
ATOM 1274 O O . THR A 1 177 ? 15.563 6.719 -15.065 1.00 93.12 177 THR A O 1
ATOM 1277 N N . VAL A 1 178 ? 15.047 7.539 -13.036 1.00 85.69 178 VAL A N 1
ATOM 1278 C CA . VAL A 1 178 ? 13.953 8.435 -13.450 1.00 85.69 178 VAL A CA 1
ATOM 1279 C C . VAL A 1 178 ? 14.159 9.753 -12.714 1.00 85.69 178 VAL A C 1
ATOM 1281 O O . VAL A 1 178 ? 14.320 9.734 -11.505 1.00 85.69 178 VAL A O 1
ATOM 1284 N N . GLU A 1 179 ? 14.224 10.885 -13.420 1.00 87.81 179 GLU A N 1
ATOM 1285 C CA . GLU A 1 179 ? 14.402 12.220 -12.802 1.00 87.81 179 GLU A CA 1
ATOM 1286 C C . GLU A 1 179 ? 15.591 12.321 -11.807 1.00 87.81 179 GLU A C 1
ATOM 1288 O O . GLU A 1 179 ? 15.556 13.077 -10.843 1.00 87.81 179 GLU A O 1
ATOM 1293 N N . ASN A 1 180 ? 16.680 11.586 -12.078 1.00 92.06 180 ASN A N 1
ATOM 1294 C CA . ASN A 1 180 ? 17.869 11.402 -11.220 1.00 92.06 180 ASN A CA 1
ATOM 1295 C C . ASN A 1 180 ? 17.666 10.559 -9.941 1.00 92.06 180 ASN A C 1
ATOM 1297 O O . ASN A 1 180 ? 18.624 10.359 -9.195 1.00 92.06 180 ASN A O 1
ATOM 1301 N N . GLU A 1 181 ? 16.481 9.993 -9.719 1.00 91.44 181 GLU A N 1
ATOM 1302 C CA . GLU A 1 181 ? 16.194 9.023 -8.657 1.00 91.44 181 GLU A CA 1
ATOM 1303 C C . GLU A 1 181 ? 16.295 7.571 -9.164 1.00 91.44 181 GLU A C 1
ATOM 1305 O O . GLU A 1 181 ? 16.071 7.270 -10.341 1.00 91.44 181 GLU A O 1
ATOM 1310 N N . MET A 1 182 ? 16.665 6.646 -8.272 1.00 94.44 182 MET A N 1
ATOM 1311 C CA . MET A 1 182 ? 16.773 5.214 -8.571 1.00 94.44 182 MET A CA 1
ATOM 1312 C C . MET A 1 182 ? 15.457 4.504 -8.245 1.00 94.44 182 MET A C 1
ATOM 1314 O O . MET A 1 182 ? 15.046 4.464 -7.088 1.00 94.44 182 MET A O 1
ATOM 1318 N N . HIS A 1 183 ? 14.851 3.856 -9.241 1.00 94.19 183 HIS A N 1
ATOM 1319 C CA . HIS A 1 183 ? 13.639 3.053 -9.060 1.00 94.19 183 HIS A CA 1
ATOM 1320 C C . HIS A 1 183 ? 13.806 1.645 -9.623 1.00 94.19 183 HIS A C 1
ATOM 1322 O O . HIS A 1 183 ? 14.563 1.413 -10.567 1.00 94.19 183 HIS A O 1
ATOM 1328 N N . HIS A 1 184 ? 13.047 0.698 -9.083 1.00 95.44 184 HIS A N 1
ATOM 1329 C CA . HIS A 1 184 ? 12.949 -0.641 -9.653 1.00 95.44 184 HIS A CA 1
ATOM 1330 C C . HIS A 1 184 ? 12.189 -0.635 -10.984 1.00 95.44 184 HIS A C 1
ATOM 1332 O O . HIS A 1 184 ? 11.249 0.136 -11.158 1.00 95.44 184 HIS A O 1
ATOM 1338 N N . VAL A 1 185 ? 12.558 -1.512 -11.916 1.00 95.06 185 VAL A N 1
ATOM 1339 C CA . VAL A 1 185 ? 11.837 -1.750 -13.182 1.00 95.06 185 VAL A CA 1
ATOM 1340 C C . VAL A 1 185 ? 10.468 -2.401 -12.882 1.00 95.06 185 VAL A C 1
ATOM 1342 O O . VAL A 1 185 ? 10.395 -3.274 -12.011 1.00 95.06 185 VAL A O 1
ATOM 1345 N N . PRO A 1 186 ? 9.367 -2.024 -13.565 1.00 93.19 186 PRO A N 1
ATOM 1346 C CA . PRO A 1 186 ? 8.043 -2.576 -13.271 1.00 93.19 186 PRO A CA 1
ATOM 1347 C C . PRO A 1 186 ? 7.937 -4.031 -13.749 1.00 93.19 186 PRO A C 1
ATOM 1349 O O . PRO A 1 186 ? 8.489 -4.391 -14.790 1.00 93.19 186 PRO A O 1
ATOM 1352 N N . ARG A 1 187 ? 7.237 -4.900 -13.004 1.00 94.25 187 ARG A N 1
ATOM 1353 C CA . ARG A 1 187 ? 6.983 -6.297 -13.428 1.00 94.25 187 ARG A CA 1
ATOM 1354 C C . ARG A 1 187 ? 5.798 -6.410 -14.389 1.00 94.25 187 ARG A C 1
ATOM 1356 O O . ARG A 1 187 ? 5.808 -7.245 -15.296 1.00 94.25 187 ARG A O 1
ATOM 1363 N N . TYR A 1 188 ? 4.789 -5.581 -14.166 1.00 91.06 188 TYR A N 1
ATOM 1364 C CA . TYR A 1 188 ? 3.533 -5.556 -14.903 1.00 91.06 188 TYR A CA 1
ATOM 1365 C C . TYR A 1 188 ? 3.478 -4.289 -15.765 1.00 91.06 188 TYR A C 1
ATOM 1367 O O . TYR A 1 188 ? 4.070 -3.273 -15.409 1.00 91.06 188 TYR A O 1
ATOM 1375 N N . GLU A 1 189 ? 2.826 -4.371 -16.927 1.00 84.88 189 GLU A N 1
ATOM 1376 C CA . GLU A 1 189 ? 2.582 -3.196 -17.789 1.00 84.88 189 GLU A CA 1
ATOM 1377 C C . GLU A 1 189 ? 1.484 -2.298 -17.200 1.00 84.88 189 GLU A C 1
ATOM 1379 O O . GLU A 1 189 ? 1.485 -1.085 -17.394 1.00 84.88 189 GLU A O 1
ATOM 1384 N N . ASP A 1 190 ? 0.560 -2.923 -16.475 1.00 82.56 190 ASP A N 1
ATOM 1385 C CA . ASP A 1 190 ? -0.645 -2.334 -15.919 1.00 82.56 190 ASP A CA 1
ATOM 1386 C C . ASP A 1 190 ? -0.382 -1.796 -14.498 1.00 82.56 190 ASP A C 1
ATOM 1388 O O . ASP A 1 190 ? 0.122 -2.524 -13.642 1.00 82.56 190 ASP A O 1
ATOM 1392 N N . GLY A 1 191 ? -0.737 -0.532 -14.235 1.00 86.06 191 GLY A N 1
ATOM 1393 C CA . GLY A 1 191 ? -0.634 0.107 -12.913 1.00 86.06 191 GLY A CA 1
ATOM 1394 C C . GLY A 1 191 ? -1.999 0.356 -12.260 1.00 86.06 191 GLY A C 1
ATOM 1395 O O . GLY A 1 191 ? -3.016 0.478 -12.952 1.00 86.06 191 GLY A O 1
ATOM 1396 N N . PHE A 1 192 ? -2.039 0.445 -10.929 1.00 95.06 192 PHE A N 1
ATOM 1397 C CA . PHE A 1 192 ? -3.239 0.752 -10.129 1.00 95.06 192 PHE A CA 1
ATOM 1398 C C . PHE A 1 192 ? -3.300 2.229 -9.698 1.00 95.06 192 PHE A C 1
ATOM 1400 O O . PHE A 1 192 ? -2.291 2.930 -9.713 1.00 95.06 192 PHE A O 1
ATOM 1407 N N . ARG A 1 193 ? -4.472 2.713 -9.277 1.00 97.12 193 ARG A N 1
ATOM 1408 C CA . ARG A 1 193 ? -4.627 3.961 -8.508 1.00 97.12 193 ARG A CA 1
ATOM 1409 C C . ARG A 1 193 ? -4.283 3.695 -7.040 1.00 97.12 193 ARG A C 1
ATOM 1411 O O . ARG A 1 193 ? -4.767 2.718 -6.479 1.00 97.12 193 ARG A O 1
ATOM 1418 N N . LEU A 1 194 ? -3.449 4.526 -6.417 1.00 98.44 194 LEU A N 1
ATOM 1419 C CA . LEU A 1 194 ? -3.058 4.376 -5.009 1.00 98.44 194 LEU A CA 1
ATOM 1420 C C . LEU A 1 194 ? -3.858 5.329 -4.113 1.00 98.44 194 LEU A C 1
ATOM 1422 O O . LEU A 1 194 ? -3.715 6.541 -4.222 1.00 98.44 194 LEU A O 1
ATOM 1426 N N . GLU A 1 195 ? -4.640 4.807 -3.178 1.00 98.38 195 GLU A N 1
ATOM 1427 C CA . GLU A 1 195 ? -5.378 5.620 -2.206 1.00 98.38 195 GLU A CA 1
ATOM 1428 C C . GLU A 1 195 ? -4.834 5.370 -0.802 1.00 98.38 195 GLU A C 1
ATOM 1430 O O . GLU A 1 195 ? -4.745 4.228 -0.359 1.00 98.38 195 GLU A O 1
ATOM 1435 N N . ALA A 1 196 ? -4.457 6.428 -0.086 1.00 98.56 196 ALA A N 1
ATOM 1436 C CA . ALA A 1 196 ? -4.009 6.340 1.300 1.00 98.56 196 ALA A CA 1
ATOM 1437 C C . ALA A 1 196 ? -5.006 7.050 2.222 1.00 98.56 196 ALA A C 1
ATOM 1439 O O . ALA A 1 196 ? -5.198 8.262 2.133 1.00 98.56 196 ALA A O 1
ATOM 1440 N N . HIS A 1 197 ? -5.647 6.280 3.098 1.00 98.31 197 HIS A N 1
ATOM 1441 C CA . HIS A 1 197 ? -6.645 6.737 4.059 1.00 98.31 197 HIS A CA 1
ATOM 1442 C C . HIS A 1 197 ? -6.041 6.627 5.457 1.00 98.31 197 HIS A C 1
ATOM 1444 O O . HIS A 1 197 ? -6.075 5.572 6.095 1.00 98.31 197 HIS A O 1
ATOM 1450 N N . PHE A 1 198 ? -5.455 7.726 5.920 1.00 98.12 198 PHE A N 1
ATOM 1451 C CA . PHE A 1 198 ? -4.923 7.818 7.272 1.00 98.12 198 PHE A CA 1
ATOM 1452 C C . PHE A 1 198 ? -6.028 8.188 8.254 1.00 98.12 198 PHE A C 1
ATOM 1454 O O . PHE A 1 198 ? -6.832 9.066 7.948 1.00 98.12 198 PHE A O 1
ATOM 1461 N N . TYR A 1 199 ? -6.058 7.572 9.434 1.00 95.88 199 TYR A N 1
ATOM 1462 C CA . TYR A 1 199 ? -6.990 7.952 10.494 1.00 95.88 199 TYR A CA 1
ATOM 1463 C C . TYR A 1 199 ? -6.297 8.252 11.831 1.00 95.88 199 TYR A C 1
ATOM 1465 O O . TYR A 1 199 ? -5.163 7.828 12.075 1.00 95.88 199 TYR A O 1
ATOM 1473 N N . GLY A 1 200 ? -7.002 8.972 12.703 1.00 93.94 200 GLY A N 1
ATOM 1474 C CA . GLY A 1 200 ? -6.584 9.269 14.070 1.00 93.94 200 GLY A CA 1
ATOM 1475 C C . GLY A 1 200 ? -5.747 10.549 14.233 1.00 93.94 200 GLY A C 1
ATOM 1476 O O . GLY A 1 200 ? -5.447 11.251 13.255 1.00 93.94 200 GLY A O 1
ATOM 1477 N N . PRO A 1 201 ? -5.359 10.866 15.487 1.00 92.12 201 PRO A N 1
ATOM 1478 C CA . PRO A 1 201 ? -4.670 12.106 15.833 1.00 92.12 201 PRO A CA 1
ATOM 1479 C C . PRO A 1 201 ? -3.401 12.307 15.006 1.00 92.12 201 PRO A C 1
ATOM 1481 O O . PRO A 1 201 ? -2.559 11.417 14.914 1.00 92.12 201 PRO A O 1
ATOM 1484 N N . SER A 1 202 ? -3.269 13.476 14.381 1.00 92.94 202 SER A N 1
ATOM 1485 C CA . SER A 1 202 ? -2.183 13.725 13.430 1.00 92.94 202 SER A CA 1
ATOM 1486 C C . SER A 1 202 ? -1.933 15.212 13.201 1.00 92.94 202 SER A C 1
ATOM 1488 O O . SER A 1 202 ? -2.836 15.957 12.812 1.00 92.94 202 SER A O 1
ATOM 1490 N N . SER A 1 203 ? -0.686 15.641 13.400 1.00 94.81 203 SER A N 1
ATOM 1491 C CA . SER A 1 203 ? -0.265 17.036 13.238 1.00 94.81 203 SER A CA 1
ATOM 1492 C C . SER A 1 203 ? -0.064 17.437 11.769 1.00 94.81 203 SER A C 1
ATOM 1494 O O . SER A 1 203 ? 0.185 16.600 10.902 1.00 94.81 203 SER A O 1
ATOM 1496 N N . GLY A 1 204 ? -0.119 18.742 11.476 1.00 96.81 204 GLY A N 1
ATOM 1497 C CA . GLY A 1 204 ? 0.152 19.282 10.133 1.00 96.81 204 GLY A CA 1
ATOM 1498 C C . GLY A 1 204 ? 1.460 18.766 9.501 1.00 96.81 204 GLY A C 1
ATOM 1499 O O . GLY A 1 204 ? 1.400 18.256 8.379 1.00 96.81 204 GLY A O 1
ATOM 1500 N N . PRO A 1 205 ? 2.608 18.810 10.211 1.00 97.12 205 PRO A N 1
ATOM 1501 C CA . PRO A 1 205 ? 3.874 18.257 9.725 1.00 97.12 205 PRO A CA 1
ATOM 1502 C C . PRO A 1 205 ? 3.822 16.753 9.424 1.00 97.12 205 PRO A C 1
ATOM 1504 O O . PRO A 1 205 ? 4.308 16.325 8.380 1.00 97.12 205 PRO A O 1
ATOM 1507 N N . GLU A 1 206 ? 3.186 15.936 10.270 1.00 96.31 206 GLU A N 1
ATOM 1508 C CA . GLU A 1 206 ? 3.035 14.498 9.995 1.00 96.31 206 GLU A CA 1
ATOM 1509 C C . GLU A 1 206 ? 2.168 14.241 8.760 1.00 96.31 206 GLU A C 1
ATOM 1511 O O . GLU A 1 206 ? 2.513 13.398 7.930 1.00 96.31 206 GLU A O 1
ATOM 1516 N N . ARG A 1 207 ? 1.075 15.001 8.591 1.00 98.25 207 ARG A N 1
ATOM 1517 C CA . ARG A 1 207 ? 0.226 14.933 7.390 1.00 98.25 207 ARG A CA 1
ATOM 1518 C C . ARG A 1 207 ? 0.986 15.388 6.130 1.00 98.25 207 ARG A C 1
ATOM 1520 O O . ARG A 1 207 ? 0.635 14.977 5.024 1.00 98.25 207 ARG A O 1
ATOM 1527 N N . GLU A 1 208 ? 2.018 16.225 6.245 1.00 98.38 208 GLU A N 1
ATOM 1528 C CA . GLU A 1 208 ? 2.899 16.575 5.122 1.00 98.38 208 GLU A CA 1
ATOM 1529 C C . GLU A 1 208 ? 3.881 15.441 4.783 1.00 98.38 208 GLU A C 1
ATOM 1531 O O . GLU A 1 208 ? 3.965 15.029 3.622 1.00 98.38 208 GLU A O 1
ATOM 1536 N N . VAL A 1 209 ? 4.574 14.887 5.786 1.00 98.38 209 VAL A N 1
ATOM 1537 C CA . VAL A 1 209 ? 5.482 13.735 5.617 1.00 98.38 209 VAL A CA 1
ATOM 1538 C C . VAL A 1 209 ? 4.737 12.548 4.997 1.00 98.38 209 VAL A C 1
ATOM 1540 O O . VAL A 1 209 ? 5.230 11.954 4.037 1.00 98.38 209 VAL A O 1
ATOM 1543 N N . ALA A 1 210 ? 3.505 12.285 5.439 1.00 98.31 210 ALA A N 1
ATOM 1544 C CA . ALA A 1 210 ? 2.653 11.231 4.896 1.00 98.31 210 ALA A CA 1
ATOM 1545 C C . ALA A 1 210 ? 2.350 11.418 3.403 1.00 98.31 210 ALA A C 1
ATOM 1547 O O . ALA A 1 210 ? 2.473 10.473 2.626 1.00 98.31 210 ALA A O 1
ATOM 1548 N N . ARG A 1 211 ? 2.024 12.641 2.960 1.00 98.75 211 ARG A N 1
ATOM 1549 C CA . ARG A 1 211 ? 1.808 12.931 1.529 1.00 98.75 211 ARG A CA 1
ATOM 1550 C C . ARG A 1 211 ? 3.072 12.698 0.702 1.00 98.75 211 ARG A C 1
ATOM 1552 O O . ARG A 1 211 ? 2.991 12.110 -0.376 1.00 98.75 211 ARG A O 1
ATOM 1559 N N . ARG A 1 212 ? 4.240 13.111 1.211 1.00 98.25 212 ARG A N 1
ATOM 1560 C CA . ARG A 1 212 ? 5.541 12.874 0.557 1.00 98.25 212 ARG A CA 1
ATOM 1561 C C . ARG A 1 212 ? 5.844 11.370 0.459 1.00 98.25 212 ARG A C 1
ATOM 1563 O O . ARG A 1 212 ? 6.225 10.900 -0.611 1.00 98.25 212 ARG A O 1
ATOM 1570 N N . LEU A 1 213 ? 5.593 10.610 1.529 1.00 98.06 213 LEU A N 1
ATOM 1571 C CA . LEU A 1 213 ? 5.744 9.152 1.568 1.00 98.06 213 LEU A CA 1
ATOM 1572 C C . LEU A 1 213 ? 4.817 8.447 0.566 1.00 98.06 213 LEU A C 1
ATOM 1574 O O . LEU A 1 213 ? 5.264 7.555 -0.153 1.00 98.06 213 LEU A O 1
ATOM 1578 N N . VAL A 1 214 ? 3.537 8.827 0.490 1.00 98.50 214 VAL A N 1
ATOM 1579 C CA . VAL A 1 214 ? 2.595 8.216 -0.464 1.00 98.50 214 VAL A CA 1
ATOM 1580 C C . VAL A 1 214 ? 2.974 8.560 -1.905 1.00 98.50 214 VAL A C 1
ATOM 1582 O O . VAL A 1 214 ? 2.987 7.657 -2.735 1.00 98.50 214 VAL A O 1
ATOM 1585 N N . ARG A 1 215 ? 3.392 9.803 -2.200 1.00 97.88 215 ARG A N 1
ATOM 1586 C CA . ARG A 1 215 ? 3.922 10.176 -3.527 1.00 97.88 215 ARG A CA 1
ATOM 1587 C C . ARG A 1 215 ? 5.122 9.308 -3.923 1.00 97.88 215 ARG A C 1
ATOM 1589 O O . ARG A 1 215 ? 5.160 8.803 -5.040 1.00 97.88 215 ARG A O 1
ATOM 1596 N N . ALA A 1 216 ? 6.079 9.098 -3.017 1.00 95.62 216 ALA A N 1
ATOM 1597 C CA . ALA A 1 216 ? 7.239 8.242 -3.281 1.00 95.62 216 ALA A CA 1
ATOM 1598 C C . ALA A 1 216 ? 6.835 6.775 -3.535 1.00 95.62 216 ALA A C 1
ATOM 1600 O O . ALA A 1 216 ? 7.334 6.144 -4.465 1.00 95.62 216 ALA A O 1
ATOM 1601 N N . ASN A 1 217 ? 5.880 6.239 -2.764 1.00 96.38 217 ASN A N 1
ATOM 1602 C CA . ASN A 1 217 ? 5.333 4.899 -3.004 1.00 96.38 217 ASN A CA 1
ATOM 1603 C C . ASN A 1 217 ? 4.579 4.803 -4.341 1.00 96.38 217 ASN A C 1
ATOM 1605 O O . ASN A 1 217 ? 4.743 3.813 -5.047 1.00 96.38 217 ASN A O 1
ATOM 1609 N N . ALA A 1 218 ? 3.809 5.826 -4.724 1.00 96.69 218 ALA A N 1
ATOM 1610 C CA . ALA A 1 218 ? 3.114 5.880 -6.010 1.00 96.69 218 ALA A CA 1
ATOM 1611 C C . ALA A 1 218 ? 4.096 5.779 -7.189 1.00 96.69 218 ALA A C 1
ATOM 1613 O O . ALA A 1 218 ? 3.869 4.993 -8.107 1.00 96.69 218 ALA A O 1
ATOM 1614 N N . ILE A 1 219 ? 5.220 6.503 -7.128 1.00 94.50 219 ILE A N 1
ATOM 1615 C CA . ILE A 1 219 ? 6.287 6.437 -8.141 1.00 94.50 219 ILE A CA 1
ATOM 1616 C C . ILE A 1 219 ? 6.942 5.045 -8.143 1.00 94.50 219 ILE A C 1
ATOM 1618 O O . ILE A 1 219 ? 7.046 4.416 -9.194 1.00 94.50 219 ILE A O 1
ATOM 1622 N N . ASN A 1 220 ? 7.318 4.522 -6.970 1.00 94.19 220 ASN A N 1
ATOM 1623 C CA . ASN A 1 220 ? 7.966 3.210 -6.844 1.00 94.19 220 ASN A CA 1
ATOM 1624 C C . ASN A 1 220 ? 7.094 2.038 -7.327 1.00 94.19 220 ASN A C 1
ATOM 1626 O O . ASN A 1 220 ? 7.628 1.060 -7.850 1.00 94.19 220 ASN A O 1
ATOM 1630 N N . TYR A 1 221 ? 5.770 2.133 -7.175 1.00 94.56 221 TYR A N 1
ATOM 1631 C CA . TYR A 1 221 ? 4.810 1.116 -7.616 1.00 94.56 221 TYR A CA 1
ATOM 1632 C C . TYR A 1 221 ? 4.142 1.415 -8.965 1.00 94.56 221 TYR A C 1
ATOM 1634 O O . TYR A 1 221 ? 3.264 0.658 -9.376 1.00 94.56 221 TYR A O 1
ATOM 1642 N N . TYR A 1 222 ? 4.579 2.453 -9.690 1.00 93.88 222 TYR A N 1
ATOM 1643 C CA . TYR A 1 222 ? 4.042 2.793 -11.016 1.00 93.88 222 TYR A CA 1
ATOM 1644 C C . TYR A 1 222 ? 2.523 3.027 -10.985 1.00 93.88 222 TYR A C 1
ATOM 1646 O O . TYR A 1 222 ? 1.791 2.624 -11.891 1.00 93.88 222 TYR A O 1
ATOM 1654 N N . ALA A 1 223 ? 2.043 3.655 -9.911 1.00 96.12 223 ALA A N 1
ATOM 1655 C CA . ALA A 1 223 ? 0.636 3.977 -9.766 1.00 96.12 223 ALA A CA 1
ATOM 1656 C C . ALA A 1 223 ? 0.211 4.995 -10.837 1.00 96.12 223 ALA A C 1
ATOM 1658 O O . ALA A 1 223 ? 0.919 5.964 -11.111 1.00 96.12 223 ALA A O 1
ATOM 1659 N N . THR A 1 224 ? -0.962 4.789 -11.434 1.00 96.44 224 THR A N 1
ATOM 1660 C CA . THR A 1 224 ? -1.512 5.660 -12.492 1.00 96.44 224 THR A CA 1
ATOM 1661 C C . THR A 1 224 ? -1.931 7.029 -11.960 1.00 96.44 224 THR A C 1
ATOM 1663 O O . THR A 1 224 ? -1.948 8.017 -12.688 1.00 96.44 224 THR A O 1
ATOM 1666 N N . SER A 1 225 ? -2.291 7.076 -10.681 1.00 97.50 225 SER A N 1
ATOM 1667 C CA . SER A 1 225 ? -2.671 8.259 -9.911 1.00 97.50 225 SER A CA 1
ATOM 1668 C C . SER A 1 225 ? -2.567 7.928 -8.421 1.00 97.50 225 SER A C 1
ATOM 1670 O O . SER A 1 225 ? -2.524 6.748 -8.052 1.00 97.50 225 SER A O 1
ATOM 1672 N N . PHE A 1 226 ? -2.530 8.944 -7.556 1.00 98.44 226 PHE A N 1
ATOM 1673 C CA . PHE A 1 226 ? -2.620 8.734 -6.113 1.00 98.44 226 PHE A CA 1
ATOM 1674 C C . PHE A 1 226 ? -3.458 9.807 -5.407 1.00 98.44 226 PHE A C 1
ATOM 1676 O O . PHE A 1 226 ? -3.510 10.949 -5.862 1.00 98.44 226 PHE A O 1
ATOM 1683 N N . ASP A 1 227 ? -4.083 9.433 -4.291 1.00 98.38 227 ASP A N 1
ATOM 1684 C CA . ASP A 1 227 ? -4.845 10.315 -3.398 1.00 98.38 227 ASP A CA 1
ATOM 1685 C C . ASP A 1 227 ? -4.462 10.055 -1.927 1.00 98.38 227 ASP A C 1
ATOM 1687 O O . ASP A 1 227 ? -4.073 8.941 -1.561 1.00 98.38 227 ASP A O 1
ATOM 1691 N N . VAL A 1 228 ? -4.540 11.087 -1.081 1.00 98.62 228 VAL A N 1
ATOM 1692 C CA . VAL A 1 228 ? -4.169 11.024 0.342 1.00 98.62 228 VAL A CA 1
ATOM 1693 C C . VAL A 1 228 ? -5.191 11.770 1.190 1.00 98.62 228 VAL A C 1
ATOM 1695 O O . VAL A 1 228 ? -5.233 13.004 1.199 1.00 98.62 228 VAL A O 1
ATOM 1698 N N . ARG A 1 229 ? -5.970 11.011 1.962 1.00 98.44 229 ARG A N 1
ATOM 1699 C CA . ARG A 1 229 ? -7.011 11.515 2.863 1.00 98.44 229 ARG A CA 1
ATOM 1700 C C . ARG A 1 229 ? -6.634 11.264 4.318 1.00 98.44 229 ARG A C 1
ATOM 1702 O O . ARG A 1 229 ? -5.932 10.304 4.636 1.00 98.44 229 ARG A O 1
ATOM 1709 N N . PHE A 1 230 ? -7.109 12.149 5.186 1.00 98.12 230 PHE A N 1
ATOM 1710 C CA . PHE A 1 230 ? -6.885 12.103 6.626 1.00 98.12 230 PHE A CA 1
ATOM 1711 C C . PHE A 1 230 ? -8.230 12.249 7.326 1.00 98.12 230 PHE A C 1
ATOM 1713 O O . PHE A 1 230 ? -8.961 13.193 7.033 1.00 98.12 230 PHE A O 1
ATOM 1720 N N . HIS A 1 231 ? -8.512 11.330 8.238 1.00 97.12 231 HIS A N 1
ATOM 1721 C CA . HIS A 1 231 ? -9.792 11.152 8.915 1.00 97.12 231 HIS A CA 1
ATOM 1722 C C . HIS A 1 231 ? -9.565 11.168 10.428 1.00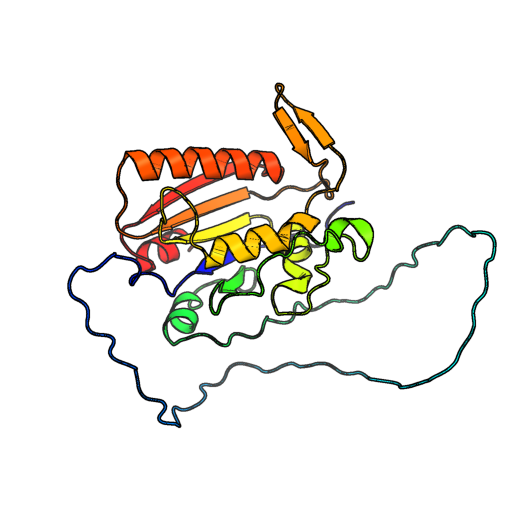 97.12 231 HIS A C 1
ATOM 1724 O O . HIS A 1 231 ? -8.489 10.789 10.891 1.00 97.12 231 HIS A O 1
ATOM 1730 N N . GLU A 1 232 ? -10.551 11.561 11.223 1.00 93.62 232 GLU A N 1
ATOM 1731 C CA . GLU A 1 232 ? -10.408 11.517 12.683 1.00 93.62 232 GLU A CA 1
ATOM 1732 C C . GLU A 1 232 ? -10.651 10.092 13.209 1.00 93.62 232 GLU A C 1
ATOM 1734 O O . GLU A 1 232 ? -10.018 9.666 14.177 1.00 93.62 232 GLU A O 1
ATOM 1739 N N . THR A 1 233 ? -11.481 9.301 12.518 1.00 93.44 233 THR A N 1
ATOM 1740 C CA . THR A 1 233 ? -11.828 7.924 12.911 1.00 93.44 233 THR A CA 1
ATOM 1741 C C . THR A 1 233 ? -11.646 6.886 11.795 1.00 93.44 233 THR A C 1
ATOM 1743 O O . THR A 1 233 ? -11.689 7.190 10.602 1.00 93.44 233 THR A O 1
ATOM 1746 N N . LEU A 1 234 ? -11.496 5.610 12.181 1.00 92.31 234 LEU A N 1
ATOM 1747 C CA . LEU A 1 234 ? -11.536 4.470 11.249 1.00 92.31 234 LEU A CA 1
ATOM 1748 C C . LEU A 1 234 ? -12.887 4.379 10.510 1.00 92.31 234 LEU A C 1
ATOM 1750 O O . LEU A 1 234 ? -12.929 3.952 9.359 1.00 92.31 234 LEU A O 1
ATOM 1754 N N . GLY A 1 235 ? -13.982 4.800 11.156 1.00 92.44 235 GLY A N 1
ATOM 1755 C CA . GLY A 1 235 ? -15.322 4.826 10.564 1.00 92.44 235 GLY A CA 1
ATOM 1756 C C . GLY A 1 235 ? -15.427 5.806 9.395 1.00 92.44 235 GLY A C 1
ATOM 1757 O O . GLY A 1 235 ? -15.888 5.425 8.325 1.00 92.44 235 GLY A O 1
ATOM 1758 N N . GLU A 1 236 ? -14.918 7.029 9.556 1.00 94.81 236 GLU A N 1
ATOM 1759 C CA . GLU A 1 236 ? -14.797 8.007 8.461 1.00 94.81 236 GLU A CA 1
ATOM 1760 C C . GLU A 1 236 ? -13.893 7.496 7.331 1.00 94.81 236 GLU A C 1
ATOM 1762 O O . GLU A 1 236 ? -14.248 7.590 6.156 1.00 94.81 236 GLU A O 1
ATOM 1767 N N . ALA A 1 237 ? -12.751 6.891 7.679 1.00 95.12 237 ALA A N 1
ATOM 1768 C CA . ALA A 1 237 ? -11.832 6.327 6.693 1.00 95.12 237 ALA A CA 1
ATOM 1769 C C . ALA A 1 237 ? -12.464 5.203 5.857 1.00 95.12 237 ALA A C 1
ATOM 1771 O O . ALA A 1 237 ? -12.173 5.109 4.661 1.00 95.12 237 ALA A O 1
ATOM 1772 N N . LYS A 1 238 ? -13.332 4.391 6.482 1.00 94.00 238 LYS A N 1
ATOM 1773 C CA . LYS A 1 238 ? -14.151 3.356 5.842 1.00 94.00 238 LYS A CA 1
ATOM 1774 C C . LYS A 1 238 ? -15.250 3.958 4.965 1.00 94.00 238 LYS A C 1
ATOM 1776 O O . LYS A 1 238 ? -15.421 3.512 3.836 1.00 94.00 238 LYS A O 1
ATOM 1781 N N . GLU A 1 239 ? -15.980 4.955 5.460 1.00 93.88 239 GLU A N 1
ATOM 1782 C CA . GLU A 1 239 ? -17.069 5.593 4.707 1.00 93.88 239 GLU A CA 1
ATOM 1783 C C . GLU A 1 239 ? -16.544 6.288 3.445 1.00 93.88 239 GLU A C 1
ATOM 1785 O O . GLU A 1 239 ? -17.146 6.185 2.385 1.00 93.88 239 GLU A O 1
ATOM 1790 N N . ALA A 1 240 ? -15.351 6.884 3.506 1.00 94.25 240 ALA A N 1
ATOM 1791 C CA . ALA A 1 240 ? -14.678 7.466 2.345 1.00 94.25 240 ALA A CA 1
ATOM 1792 C C . ALA A 1 240 ? -14.233 6.444 1.269 1.00 94.25 240 ALA A C 1
ATOM 1794 O O . ALA A 1 240 ? -13.690 6.865 0.243 1.00 94.25 240 ALA A O 1
ATOM 1795 N N . LEU A 1 241 ? -14.408 5.136 1.515 1.00 90.31 241 LEU A N 1
ATOM 1796 C CA . LEU A 1 241 ? -14.176 4.025 0.581 1.00 90.31 241 LEU A CA 1
ATOM 1797 C C . LEU A 1 241 ? -15.482 3.357 0.103 1.00 90.31 241 LEU A C 1
ATOM 1799 O O . LEU A 1 241 ? -15.414 2.318 -0.556 1.00 90.31 241 LEU A O 1
ATOM 1803 N N . ARG A 1 242 ? -16.654 3.904 0.420 1.00 80.94 242 ARG A N 1
ATOM 1804 C CA . ARG A 1 242 ? -17.940 3.454 -0.135 1.00 80.94 242 ARG A CA 1
ATOM 1805 C C . ARG A 1 242 ? -18.343 4.301 -1.343 1.00 80.94 242 ARG A C 1
ATOM 1807 O O . ARG A 1 242 ? -18.962 3.703 -2.245 1.00 80.94 242 ARG A O 1
#

Organism: NCBI:txid2070688

Sequence (242 aa):
MRSHGRSGRLIIFDAGGAGCGLGADGEGRRAGLDGRSRAANFRRVVADGEVGGGADGGNGAGSGEEGVFEKVAGEHAWGAGDARGDEGEGAFAEGFGAEDVLFSATPLVKPCTGCFGCWTRTPGVCVLRDRCTEMPRLMARCDTLALVSPLAYGGFSRAVKAVLDRAIGYVQPFFRTVENEMHHVPRYEDGFRLEAHFYGPSSGPEREVARRLVRANAINYYATSFDVRFHETLGEAKEALR

Radius of gyration: 20.57 Å; chains: 1; bounding box: 47×60×57 Å